Protein AF-Q0TZW1-F1 (afdb_monomer)

Nearest PDB structures (foldseek):
  4gmd-assembly1_A  TM=6.894E-01  e=4.888E-04  Pseudomonas aeruginosa PAO1
  2zi5-assembly1_A  TM=6.390E-01  e=8.182E-04  Homo sapiens
  3uxm-assembly5_B-2  TM=6.682E-01  e=2.882E-03  Pseudomonas aeruginosa PAO1
  8j7j-assembly1_B  TM=3.908E-01  e=6.172E+00  Hansschlegelia zhihuaiae
  7y0l-assembly1_A  TM=3.901E-01  e=6.536E+00  Hansschlegelia zhihuaiae

InterPro domains:
  IPR027417 P-loop containing nucleoside triphosphate hydrolase [G3DSA:3.40.50.300] (1-195)
  IPR027417 P-loop containing nucleoside triphosphate hydrolase [SSF52540] (1-112)
  IPR038727 NadR/Ttd14, AAA domain [PF13521] (4-190)

Structure (mmCIF, N/CA/C/O backbone):
data_AF-Q0TZW1-F1
#
_entry.id   AF-Q0TZW1-F1
#
loop_
_atom_site.group_PDB
_atom_site.id
_atom_site.type_symbol
_atom_site.label_atom_id
_atom_site.label_alt_id
_atom_site.label_comp_id
_atom_site.label_asym_id
_atom_site.label_entity_id
_atom_site.label_seq_id
_atom_site.pdbx_PDB_ins_code
_atom_site.Cartn_x
_atom_site.Cartn_y
_atom_site.Cartn_z
_atom_site.occupancy
_atom_site.B_iso_or_equiv
_atom_site.auth_seq_id
_atom_site.auth_comp_id
_atom_site.auth_asym_id
_atom_site.auth_atom_id
_atom_site.pdbx_PDB_model_num
ATOM 1 N N . MET A 1 1 ? -11.523 -6.245 15.300 1.00 80.56 1 MET A N 1
ATOM 2 C CA . MET A 1 1 ? -11.192 -5.065 14.477 1.00 80.56 1 MET A CA 1
ATOM 3 C C . MET A 1 1 ? -10.538 -5.511 13.179 1.00 80.56 1 MET A C 1
ATOM 5 O O . MET A 1 1 ? -9.750 -6.451 13.225 1.00 80.56 1 MET A O 1
ATOM 9 N N . LYS A 1 2 ? -10.885 -4.895 12.042 1.00 89.62 2 LYS A N 1
ATOM 10 C CA . LYS A 1 2 ? -10.256 -5.178 10.739 1.00 89.62 2 LYS A CA 1
ATOM 11 C C . LYS A 1 2 ? -9.039 -4.272 10.541 1.00 89.62 2 LYS A C 1
ATOM 13 O O . LYS A 1 2 ? -9.053 -3.128 10.978 1.00 89.62 2 LYS A O 1
ATOM 18 N N . ASN A 1 3 ? -8.008 -4.777 9.869 1.00 94.00 3 ASN A N 1
ATOM 19 C CA . ASN A 1 3 ? -6.851 -3.962 9.491 1.00 94.00 3 ASN A CA 1
ATOM 20 C C . ASN A 1 3 ? -7.228 -3.015 8.354 1.00 94.00 3 ASN A C 1
ATOM 22 O O . ASN A 1 3 ? -8.025 -3.393 7.495 1.00 94.00 3 ASN A O 1
ATOM 26 N N . VAL A 1 4 ? -6.640 -1.825 8.326 1.00 96.44 4 VAL A N 1
ATOM 27 C CA . VAL A 1 4 ? -6.896 -0.815 7.293 1.00 96.44 4 VAL A CA 1
ATOM 28 C C . VAL A 1 4 ? -5.655 -0.646 6.431 1.00 96.44 4 VAL A C 1
ATOM 30 O O . VAL A 1 4 ? -4.550 -0.502 6.947 1.00 96.44 4 VAL A O 1
ATOM 33 N N . TYR A 1 5 ? -5.836 -0.623 5.118 1.00 97.94 5 TYR A N 1
ATOM 34 C CA . TYR A 1 5 ? -4.771 -0.440 4.141 1.00 97.94 5 TYR A CA 1
ATOM 35 C C . TYR A 1 5 ? -5.079 0.792 3.301 1.00 97.94 5 TYR A C 1
ATOM 37 O O . TYR A 1 5 ? -6.052 0.794 2.547 1.00 97.94 5 TYR A O 1
ATOM 45 N N . ILE A 1 6 ? -4.247 1.826 3.413 1.00 97.69 6 ILE A N 1
ATOM 46 C CA . ILE A 1 6 ? -4.338 3.025 2.578 1.00 97.69 6 ILE A CA 1
ATOM 47 C C . ILE A 1 6 ? -3.284 2.891 1.482 1.00 97.69 6 ILE A C 1
ATOM 49 O O . ILE A 1 6 ? -2.084 2.998 1.736 1.00 97.69 6 ILE A O 1
ATOM 53 N N . ILE A 1 7 ? -3.737 2.613 0.261 1.00 96.75 7 ILE A N 1
ATOM 54 C CA . ILE A 1 7 ? -2.883 2.222 -0.867 1.00 96.75 7 ILE A CA 1
ATOM 55 C C . ILE A 1 7 ? -3.124 3.116 -2.080 1.00 96.75 7 ILE A C 1
ATOM 57 O O . ILE A 1 7 ? -4.007 3.973 -2.085 1.00 96.75 7 ILE A O 1
ATOM 61 N N . GLY A 1 8 ? -2.310 2.938 -3.114 1.00 92.50 8 GLY A N 1
ATOM 62 C CA . GLY A 1 8 ? -2.453 3.636 -4.387 1.00 92.50 8 GLY A CA 1
ATOM 63 C C . GLY A 1 8 ? -1.127 4.174 -4.902 1.00 92.50 8 GLY A C 1
ATOM 64 O O . GLY A 1 8 ? -0.097 4.153 -4.210 1.00 92.50 8 GLY A O 1
ATOM 65 N N . ALA A 1 9 ? -1.168 4.699 -6.123 1.00 87.62 9 ALA A N 1
ATOM 66 C CA . ALA A 1 9 ? 0.004 5.202 -6.826 1.00 87.62 9 ALA A CA 1
ATOM 67 C C . ALA A 1 9 ? 0.780 6.250 -6.010 1.00 87.62 9 ALA A C 1
ATOM 69 O O . ALA A 1 9 ? 0.260 6.851 -5.067 1.00 87.62 9 ALA A O 1
ATOM 70 N N . GLN A 1 10 ? 2.060 6.443 -6.317 1.00 82.69 10 GLN A N 1
ATOM 71 C CA . GLN A 1 10 ? 2.904 7.436 -5.651 1.00 82.69 10 GLN A CA 1
ATOM 72 C C . GLN A 1 10 ? 2.280 8.833 -5.671 1.00 82.69 10 GLN A C 1
ATOM 74 O O . GLN A 1 10 ? 1.462 9.153 -6.527 1.00 82.69 10 GLN A O 1
ATOM 79 N N . SER A 1 11 ? 2.654 9.642 -4.679 1.00 79.75 11 SER A N 1
ATOM 80 C CA . SER A 1 11 ? 2.225 11.038 -4.593 1.00 79.75 11 SER A CA 1
ATOM 81 C C . SER A 1 11 ? 0.707 11.239 -4.627 1.00 79.75 11 SER A C 1
ATOM 83 O O . SER A 1 11 ? 0.249 12.143 -5.285 1.00 79.75 11 SER A O 1
ATOM 85 N N . THR A 1 12 ? -0.079 10.443 -3.893 1.00 81.50 12 THR A N 1
ATOM 86 C CA . THR A 1 12 ? -1.539 10.647 -3.698 1.00 81.50 12 THR A CA 1
ATOM 87 C C . THR A 1 12 ? -1.900 11.109 -2.272 1.00 81.50 12 THR A C 1
ATOM 89 O O . THR A 1 12 ? -3.050 11.060 -1.837 1.00 81.50 12 THR A O 1
ATOM 92 N N . GLY A 1 13 ? -0.899 11.533 -1.488 1.00 83.81 13 GLY A N 1
ATOM 93 C CA . GLY A 1 13 ? -1.067 12.019 -0.108 1.00 83.81 13 GLY A CA 1
ATOM 94 C C . GLY A 1 13 ? -1.364 10.958 0.953 1.00 83.81 13 GLY A C 1
ATOM 95 O O . GLY A 1 13 ? -1.833 11.309 2.028 1.00 83.81 13 GLY A O 1
ATOM 96 N N . LYS A 1 14 ? -1.086 9.678 0.678 1.00 91.69 14 LYS A N 1
ATOM 97 C CA . LYS A 1 14 ? -1.351 8.556 1.601 1.00 91.69 14 LYS A CA 1
ATOM 98 C C . LYS A 1 14 ? -0.733 8.750 2.984 1.00 91.69 14 LYS A C 1
ATOM 100 O O . LYS A 1 14 ? -1.461 8.712 3.964 1.00 91.69 14 LYS A O 1
ATOM 105 N N . THR A 1 15 ? 0.563 9.054 3.068 1.00 90.88 15 THR A N 1
ATOM 106 C CA . THR A 1 15 ? 1.235 9.301 4.355 1.00 90.88 15 THR A CA 1
ATOM 107 C C . THR A 1 15 ? 0.591 10.453 5.128 1.00 90.88 15 THR A C 1
ATOM 109 O O . THR A 1 15 ? 0.388 10.348 6.333 1.00 90.88 15 THR A O 1
ATOM 112 N N . THR A 1 16 ? 0.219 11.540 4.443 1.00 91.50 16 THR A N 1
ATOM 113 C CA . THR A 1 16 ? -0.490 12.668 5.067 1.00 91.50 16 THR A CA 1
ATOM 114 C C . THR A 1 16 ? -1.846 12.231 5.615 1.00 91.50 16 THR A C 1
ATOM 116 O O . THR A 1 16 ? -2.171 12.560 6.752 1.00 91.50 16 THR A O 1
ATOM 119 N N . LEU A 1 17 ? -2.603 11.450 4.841 1.00 94.06 17 LEU A N 1
ATOM 120 C CA . LEU A 1 17 ? -3.891 10.907 5.262 1.00 94.06 17 LEU A CA 1
ATOM 121 C C . LEU A 1 17 ? -3.750 9.962 6.463 1.00 94.06 17 LEU A C 1
ATOM 123 O O . LEU A 1 17 ? -4.473 10.119 7.437 1.00 94.06 17 LEU A O 1
ATOM 127 N N . VAL A 1 18 ? -2.797 9.027 6.431 1.00 94.81 18 VAL A N 1
ATOM 128 C CA . VAL A 1 18 ? -2.540 8.086 7.536 1.00 94.81 18 VAL A CA 1
ATOM 129 C C . VAL A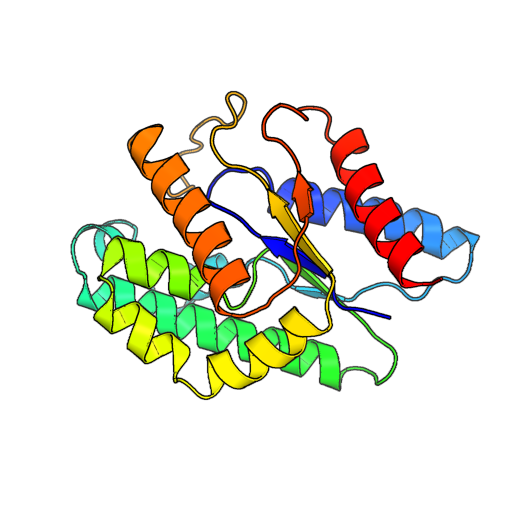 1 18 ? -2.218 8.840 8.826 1.00 94.81 18 VAL A C 1
ATOM 131 O O . VAL A 1 18 ? -2.780 8.522 9.870 1.00 94.81 18 VAL A O 1
ATOM 134 N N . ASN A 1 19 ? -1.361 9.864 8.755 1.00 93.81 19 ASN A N 1
ATOM 135 C CA . ASN A 1 19 ? -1.019 10.689 9.914 1.00 93.81 19 ASN A CA 1
ATOM 136 C C . ASN A 1 19 ? -2.245 11.441 10.459 1.00 93.81 19 ASN A C 1
ATOM 138 O O . ASN A 1 19 ? -2.430 11.518 11.668 1.00 93.81 19 ASN A O 1
ATOM 142 N N . ALA A 1 20 ? -3.087 11.987 9.579 1.00 94.31 20 ALA A N 1
ATOM 143 C CA . ALA A 1 20 ? -4.288 12.709 9.991 1.00 94.31 20 ALA A CA 1
ATOM 144 C C . ALA A 1 20 ? -5.327 11.781 10.645 1.00 94.31 20 ALA A C 1
ATOM 146 O O . ALA A 1 20 ? -5.876 12.121 11.691 1.00 94.31 20 ALA A O 1
ATOM 147 N N . VAL A 1 21 ? -5.540 10.586 10.078 1.00 94.25 21 VAL A N 1
ATOM 148 C CA . VAL A 1 21 ? -6.421 9.554 10.649 1.00 94.25 21 VAL A CA 1
ATOM 149 C C . VAL A 1 21 ? -5.913 9.101 12.016 1.00 94.25 21 VAL A C 1
ATOM 151 O O . VAL A 1 21 ? -6.696 8.991 12.952 1.00 94.25 21 VAL A O 1
ATOM 154 N N . GLU A 1 22 ? -4.609 8.868 12.166 1.00 92.81 22 GLU A N 1
ATOM 155 C CA . GLU A 1 22 ? -4.013 8.521 13.459 1.00 92.81 22 GLU A CA 1
ATOM 156 C C . GLU A 1 22 ? -4.281 9.603 14.509 1.00 92.81 22 GLU A C 1
ATOM 158 O O . GLU A 1 22 ? -4.842 9.284 15.555 1.00 92.81 22 GLU A O 1
ATOM 163 N N . CYS A 1 23 ? -3.966 10.873 14.222 1.00 91.25 23 CYS A N 1
ATOM 164 C CA . CYS A 1 23 ? -4.230 11.982 15.145 1.00 91.25 23 CYS A CA 1
ATOM 165 C C . CYS A 1 23 ? -5.703 12.026 15.576 1.00 91.25 23 CYS A C 1
ATOM 167 O O . CYS A 1 23 ? -6.008 12.147 16.763 1.00 91.25 23 CYS A O 1
ATOM 169 N N . LYS A 1 24 ? -6.622 11.865 14.619 1.00 89.56 24 LYS A N 1
ATOM 170 C CA . LYS A 1 24 ? -8.064 11.893 14.871 1.00 89.56 24 LYS A CA 1
ATOM 171 C C . LYS A 1 24 ? -8.540 10.721 15.740 1.00 89.56 24 LYS A C 1
ATOM 173 O O . LYS A 1 24 ? -9.313 10.905 16.685 1.00 89.56 24 LYS A O 1
ATOM 178 N N . LEU A 1 25 ? -8.040 9.515 15.476 1.00 87.19 25 LEU A N 1
ATOM 179 C CA . LEU A 1 25 ? -8.336 8.336 16.289 1.00 87.19 25 LEU A CA 1
ATOM 180 C C . LEU A 1 25 ? -7.730 8.446 17.692 1.00 87.19 25 LEU A C 1
ATOM 182 O O . LEU A 1 25 ? -8.334 7.975 18.654 1.00 87.19 25 LEU A O 1
ATOM 186 N N . GLU A 1 26 ? -6.570 9.088 17.847 1.00 85.38 26 GLU A N 1
ATOM 187 C CA . GLU A 1 26 ? -5.983 9.351 19.162 1.00 85.38 26 GLU A CA 1
ATOM 188 C C . GLU A 1 26 ? -6.808 10.331 19.998 1.00 85.38 26 GLU A C 1
ATOM 190 O O . GLU A 1 26 ? -6.907 10.156 21.216 1.00 85.38 26 GLU A O 1
ATOM 195 N N . GLU A 1 27 ? -7.392 11.352 19.373 1.00 84.44 27 GLU A N 1
ATOM 196 C CA . GLU A 1 27 ? -8.331 12.271 20.022 1.00 84.44 27 GLU A CA 1
ATOM 197 C C . GLU A 1 27 ? -9.598 11.538 20.468 1.00 84.44 27 GLU A C 1
ATOM 199 O O . GLU A 1 27 ? -10.005 11.657 21.623 1.00 84.44 27 GLU A O 1
ATOM 204 N N . THR A 1 28 ? -10.165 10.707 19.593 1.00 79.62 28 THR A N 1
ATOM 205 C CA . THR A 1 28 ? -11.375 9.921 19.882 1.00 79.62 28 THR A CA 1
ATOM 206 C C . THR A 1 28 ? -11.129 8.885 20.985 1.00 79.62 28 THR A C 1
ATOM 208 O O . THR A 1 28 ? -11.911 8.756 21.925 1.00 79.62 28 THR A O 1
ATOM 211 N N . ALA A 1 29 ? -9.982 8.198 20.956 1.00 77.00 29 ALA A N 1
ATOM 212 C CA . ALA A 1 29 ? -9.607 7.206 21.963 1.00 77.00 29 ALA A CA 1
ATOM 213 C C . ALA A 1 29 ? -9.449 7.792 23.376 1.00 77.00 29 ALA A C 1
ATOM 215 O O . ALA A 1 29 ? -9.667 7.079 24.355 1.00 77.00 29 ALA A O 1
ATOM 216 N N . LYS A 1 30 ? -9.079 9.076 23.502 1.00 73.81 30 LYS A N 1
ATOM 217 C CA . LYS A 1 30 ? -9.019 9.766 24.805 1.00 73.81 30 LYS A CA 1
ATOM 218 C C . LYS A 1 30 ? -10.406 9.969 25.420 1.00 73.81 30 LYS A C 1
ATOM 220 O O . LYS A 1 30 ? -10.493 10.047 26.642 1.00 73.81 30 LYS A O 1
ATOM 225 N N . ASN A 1 31 ? -11.449 10.037 24.596 1.00 67.06 31 ASN A N 1
ATOM 226 C CA . ASN A 1 31 ? -12.810 10.332 25.035 1.00 67.06 31 ASN A CA 1
ATOM 227 C C . ASN A 1 31 ? -13.641 9.058 25.262 1.00 67.06 31 ASN A C 1
ATOM 229 O O . ASN A 1 31 ? -14.380 8.998 26.240 1.00 67.06 31 ASN A O 1
ATOM 233 N N . ASP A 1 32 ? -13.451 8.021 24.434 1.00 66.06 32 ASP A N 1
ATOM 234 C CA . ASP A 1 32 ? -14.365 6.865 24.377 1.00 66.06 32 ASP A CA 1
ATOM 235 C C . ASP A 1 32 ? -13.720 5.508 24.734 1.00 66.06 32 ASP A C 1
ATOM 237 O O . ASP A 1 32 ? -14.328 4.453 24.556 1.00 66.06 32 ASP A O 1
ATOM 241 N N . GLY A 1 33 ? -12.473 5.489 25.228 1.00 61.78 33 GLY A N 1
ATOM 242 C CA . GLY A 1 33 ? -11.795 4.246 25.640 1.00 61.78 33 GLY A CA 1
ATOM 243 C C . GLY A 1 33 ? -11.460 3.290 24.484 1.00 61.78 33 GLY A C 1
ATOM 244 O O . GLY A 1 33 ? -11.227 2.099 24.697 1.00 61.78 33 GLY A O 1
ATOM 245 N N . TRP A 1 34 ? -11.433 3.804 23.253 1.00 69.50 34 TRP A N 1
ATOM 246 C CA . TRP A 1 34 ? -11.178 3.039 22.035 1.00 69.50 34 TRP A CA 1
ATOM 247 C C . TRP A 1 34 ? -9.728 2.513 21.989 1.00 69.50 34 TRP A C 1
ATOM 249 O O . TRP A 1 34 ? -8.766 3.256 22.191 1.00 69.50 34 TRP A O 1
ATOM 259 N N . GLN A 1 35 ? -9.545 1.223 21.675 1.00 73.19 35 GLN A N 1
ATOM 260 C CA . GLN A 1 35 ? -8.228 0.659 21.352 1.00 73.19 35 GLN A CA 1
ATOM 261 C C . GLN A 1 35 ? -7.584 1.315 20.121 1.00 73.19 35 GLN A C 1
ATOM 263 O O . GLN A 1 35 ? -8.083 1.204 18.996 1.00 73.19 35 GLN A O 1
ATOM 268 N N . ARG A 1 36 ? -6.417 1.923 20.344 1.00 81.31 36 ARG A N 1
ATOM 269 C CA . ARG A 1 36 ? -5.620 2.572 19.300 1.00 81.31 36 ARG A CA 1
ATOM 270 C C . ARG A 1 36 ? -5.065 1.554 18.298 1.00 81.31 36 ARG A C 1
ATOM 272 O O . ARG A 1 36 ? -4.545 0.521 18.730 1.00 81.31 36 ARG A O 1
ATOM 279 N N . PRO A 1 37 ? -5.118 1.843 16.986 1.00 88.06 37 PRO A N 1
ATOM 280 C CA . PRO A 1 37 ? -4.422 1.029 16.005 1.00 88.06 37 PRO A CA 1
ATOM 281 C C . PRO A 1 37 ? -2.909 1.167 16.156 1.00 88.06 37 PRO A C 1
ATOM 283 O O . PRO A 1 37 ? -2.395 2.234 16.490 1.00 88.06 37 PRO A O 1
ATOM 286 N N . PHE A 1 38 ? -2.182 0.107 15.821 1.00 91.00 38 PHE A N 1
ATOM 287 C CA . PHE A 1 38 ? -0.763 0.240 15.510 1.00 91.00 38 PHE A CA 1
ATOM 288 C C . PHE A 1 38 ? -0.601 0.834 14.104 1.00 91.00 38 PHE A C 1
ATOM 290 O O . PHE A 1 38 ? -1.286 0.407 13.174 1.00 91.00 38 PHE A O 1
ATOM 297 N N . ILE A 1 39 ? 0.304 1.794 13.917 1.00 93.50 39 ILE A N 1
ATOM 298 C CA . ILE A 1 39 ? 0.542 2.384 12.594 1.00 93.50 39 ILE A CA 1
ATOM 299 C C . ILE A 1 39 ? 1.786 1.778 11.953 1.00 93.50 39 ILE A C 1
ATOM 301 O O . ILE A 1 39 ? 2.908 1.954 12.430 1.00 93.50 39 ILE A O 1
ATOM 305 N N . ILE A 1 40 ? 1.588 1.102 10.824 1.00 94.38 40 ILE A N 1
ATOM 306 C CA . ILE A 1 40 ? 2.673 0.636 9.961 1.00 94.38 40 ILE A CA 1
ATOM 307 C C . ILE A 1 40 ? 2.941 1.737 8.938 1.00 94.38 40 ILE A C 1
ATOM 309 O O . ILE A 1 40 ? 2.166 1.936 8.006 1.00 94.38 40 ILE A O 1
ATOM 313 N N . ARG A 1 41 ? 4.035 2.476 9.136 1.00 93.75 41 ARG A N 1
ATOM 314 C CA . ARG A 1 41 ? 4.491 3.515 8.199 1.00 93.75 41 ARG A CA 1
ATOM 315 C C . ARG A 1 41 ? 5.063 2.897 6.924 1.00 93.75 41 ARG A C 1
ATOM 317 O O . ARG A 1 41 ? 5.449 1.731 6.918 1.00 93.75 41 ARG A O 1
ATOM 324 N N . GLU A 1 42 ? 5.189 3.719 5.883 1.00 90.81 42 GLU A N 1
ATOM 325 C CA . GLU A 1 42 ? 5.747 3.345 4.581 1.00 90.81 42 GLU A CA 1
ATOM 326 C C . GLU A 1 42 ? 7.106 2.625 4.705 1.00 90.81 42 GLU A C 1
ATOM 328 O O . GLU A 1 42 ? 8.162 3.248 4.845 1.00 90.81 42 GLU A O 1
ATOM 333 N N . VAL A 1 43 ? 7.086 1.293 4.589 1.00 91.69 43 VAL A N 1
ATOM 334 C CA . VAL A 1 43 ? 8.281 0.443 4.737 1.00 91.69 43 VAL A CA 1
ATOM 335 C C . VAL A 1 43 ? 9.295 0.656 3.614 1.00 91.69 43 VAL A C 1
ATOM 337 O O . VAL A 1 43 ? 10.494 0.458 3.811 1.00 91.69 43 VAL A O 1
ATOM 340 N N . ALA A 1 44 ? 8.830 1.102 2.443 1.00 88.31 44 ALA A N 1
ATOM 341 C CA . ALA A 1 44 ? 9.669 1.340 1.276 1.00 88.31 44 ALA A CA 1
ATOM 342 C C . ALA A 1 44 ? 10.762 2.382 1.546 1.00 88.31 44 ALA A C 1
ATOM 344 O O . ALA A 1 44 ? 11.904 2.173 1.146 1.00 88.31 44 ALA A O 1
ATOM 345 N N . ARG A 1 45 ? 10.458 3.454 2.296 1.00 84.88 45 ARG A N 1
ATOM 346 C CA . ARG A 1 45 ? 11.460 4.477 2.653 1.00 84.88 45 ARG A CA 1
ATOM 347 C C . ARG A 1 45 ? 12.592 3.899 3.491 1.00 84.88 45 ARG A C 1
ATOM 349 O O . ARG A 1 45 ? 13.755 4.216 3.254 1.00 84.88 45 ARG A O 1
ATOM 356 N N . THR A 1 46 ? 12.253 3.033 4.441 1.00 88.19 46 THR A N 1
ATOM 357 C CA . THR A 1 46 ? 13.237 2.350 5.282 1.00 88.19 46 THR A CA 1
ATOM 358 C C . THR A 1 46 ? 14.089 1.398 4.450 1.00 88.19 46 THR A C 1
ATOM 360 O O . THR A 1 46 ? 15.309 1.431 4.550 1.00 88.19 46 THR A O 1
ATOM 363 N N . VAL A 1 47 ? 13.477 0.615 3.555 1.00 90.50 47 VAL A N 1
ATOM 364 C CA . VAL A 1 47 ? 14.214 -0.311 2.679 1.00 90.50 47 VAL A CA 1
ATOM 365 C C . VAL A 1 47 ? 15.173 0.427 1.744 1.00 90.50 47 VAL A C 1
ATOM 367 O O . VAL A 1 47 ? 16.323 0.010 1.627 1.00 90.50 47 VAL A O 1
ATOM 370 N N . LEU A 1 48 ? 14.737 1.522 1.113 1.00 86.88 48 LEU A N 1
ATOM 371 C CA . LEU A 1 48 ? 15.590 2.337 0.239 1.00 86.88 48 LEU A CA 1
ATOM 372 C C . LEU A 1 48 ? 16.850 2.810 0.972 1.00 86.88 48 LEU A C 1
ATOM 374 O O . LEU A 1 48 ? 1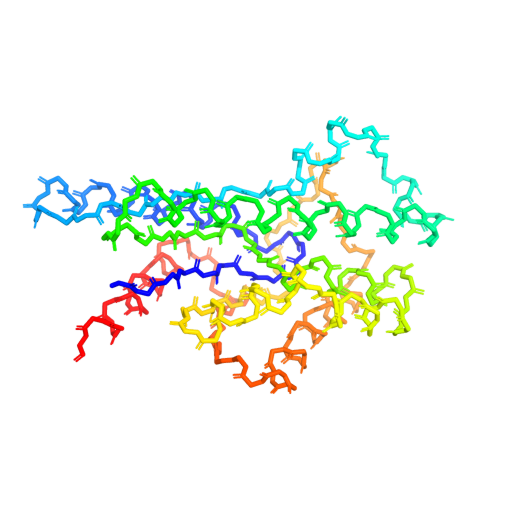7.960 2.659 0.461 1.00 86.88 48 LEU A O 1
ATOM 378 N N . LYS A 1 49 ? 16.675 3.323 2.196 1.00 86.75 49 LYS A N 1
ATOM 379 C CA . LYS A 1 49 ? 17.766 3.824 3.035 1.00 86.75 49 LYS A CA 1
ATOM 380 C C . LYS A 1 49 ? 18.689 2.703 3.518 1.00 86.75 49 LYS A C 1
ATOM 382 O O . LYS A 1 49 ? 19.899 2.802 3.350 1.00 86.75 49 LYS A O 1
ATOM 387 N N . ASP A 1 50 ? 18.129 1.641 4.089 1.00 89.25 50 ASP A N 1
ATOM 388 C CA . ASP A 1 50 ? 18.896 0.569 4.740 1.00 89.25 50 ASP A CA 1
ATOM 389 C C . ASP A 1 50 ? 19.647 -0.318 3.740 1.00 89.25 50 ASP A C 1
ATOM 391 O O . ASP A 1 50 ? 20.639 -0.963 4.087 1.00 89.25 50 ASP A O 1
ATOM 395 N N . LYS A 1 51 ? 19.154 -0.398 2.500 1.00 87.12 51 LYS A N 1
ATOM 396 C CA . LYS A 1 51 ? 19.734 -1.221 1.431 1.00 87.12 51 LYS A CA 1
ATOM 397 C C . LYS A 1 51 ? 20.444 -0.404 0.351 1.00 87.12 51 LYS A C 1
ATOM 399 O O . LYS A 1 51 ? 20.884 -0.995 -0.633 1.00 87.12 51 LYS A O 1
ATOM 404 N N . TYR A 1 52 ? 20.583 0.909 0.550 1.00 86.25 52 TYR A N 1
ATOM 405 C CA . TYR A 1 52 ? 21.294 1.822 -0.348 1.00 86.25 52 TYR A CA 1
ATOM 406 C C . TYR A 1 52 ? 20.810 1.720 -1.806 1.00 86.25 52 TYR A C 1
ATOM 408 O O . TYR A 1 52 ? 21.607 1.557 -2.728 1.00 86.25 52 TYR A O 1
ATOM 416 N N . PHE A 1 53 ? 19.492 1.757 -2.015 1.00 85.50 53 PHE A N 1
ATOM 417 C CA . PHE A 1 53 ? 18.922 1.887 -3.359 1.00 85.50 53 PHE A CA 1
ATOM 418 C C . PHE A 1 53 ? 18.810 3.363 -3.727 1.00 85.50 53 PHE A C 1
ATOM 420 O O . PHE A 1 53 ? 18.246 4.152 -2.964 1.00 85.50 53 PHE A O 1
ATOM 427 N N . SER A 1 54 ? 19.329 3.726 -4.897 1.00 80.69 54 SER A N 1
ATOM 428 C CA . SER A 1 54 ? 19.144 5.052 -5.480 1.00 80.69 54 SER A CA 1
ATOM 429 C C . SER A 1 54 ? 17.900 5.100 -6.375 1.00 80.69 54 SER A C 1
ATOM 431 O O . SER A 1 54 ? 17.220 4.094 -6.581 1.00 80.69 54 SER A O 1
ATOM 433 N N . ARG A 1 55 ? 17.571 6.281 -6.909 1.00 76.81 55 ARG A N 1
ATOM 434 C CA . ARG A 1 55 ? 16.478 6.430 -7.882 1.00 76.81 55 ARG A CA 1
ATOM 435 C C . ARG A 1 55 ? 16.831 5.747 -9.205 1.00 76.81 55 ARG A C 1
ATOM 437 O O . ARG A 1 55 ? 15.990 5.069 -9.787 1.00 76.81 55 ARG A O 1
ATOM 444 N N . GLU A 1 56 ? 18.081 5.892 -9.628 1.00 78.06 56 GLU A N 1
ATOM 445 C CA . GLU A 1 56 ? 18.637 5.340 -10.866 1.00 78.06 56 GLU A CA 1
ATOM 446 C C . GLU A 1 56 ? 18.588 3.809 -10.849 1.00 78.06 56 GLU A C 1
ATOM 448 O O . GLU A 1 56 ? 18.210 3.185 -11.838 1.00 78.06 56 GLU A O 1
ATOM 453 N N . ASP A 1 57 ? 18.849 3.195 -9.689 1.00 79.75 57 ASP A N 1
ATOM 454 C CA . ASP A 1 57 ? 18.700 1.749 -9.503 1.00 79.75 57 ASP A CA 1
ATOM 455 C C . ASP A 1 57 ? 17.287 1.240 -9.830 1.00 79.75 57 ASP A C 1
ATOM 457 O O . ASP A 1 57 ? 17.125 0.100 -10.261 1.00 79.75 57 ASP A O 1
ATOM 461 N N . ILE A 1 58 ? 16.263 2.066 -9.610 1.00 78.81 58 ILE A N 1
ATOM 462 C CA . ILE A 1 58 ? 14.857 1.710 -9.831 1.00 78.81 58 ILE A CA 1
ATOM 463 C C . ILE A 1 58 ? 14.479 1.918 -11.297 1.00 78.81 58 ILE A C 1
ATOM 465 O O . ILE A 1 58 ? 13.772 1.092 -11.868 1.00 78.81 58 ILE A O 1
ATOM 469 N N . SER A 1 59 ? 14.935 3.015 -11.907 1.00 76.88 59 SER A N 1
ATOM 470 C CA . SER A 1 59 ? 14.534 3.393 -13.266 1.00 76.88 59 SER A CA 1
ATOM 471 C C . SER A 1 59 ? 15.374 2.761 -14.374 1.00 76.88 59 SER A C 1
ATOM 473 O O . SER A 1 59 ? 14.876 2.626 -15.488 1.00 76.88 59 SER A O 1
ATOM 475 N N . GLU A 1 60 ? 16.629 2.394 -14.107 1.00 83.12 60 GLU A N 1
ATOM 476 C CA . GLU A 1 60 ? 17.583 1.984 -15.152 1.00 83.12 60 GLU A CA 1
ATOM 477 C C . GLU A 1 60 ? 17.932 0.491 -15.117 1.00 83.12 60 GLU A C 1
ATOM 479 O O . GLU A 1 60 ? 18.496 -0.041 -16.074 1.00 83.12 60 GLU A O 1
ATOM 484 N N . SER A 1 61 ? 17.587 -0.218 -14.038 1.00 89.56 61 SER A N 1
ATOM 485 C CA . SER A 1 61 ? 17.935 -1.629 -13.863 1.00 89.56 61 SER A CA 1
ATOM 486 C C . SER A 1 61 ? 16.735 -2.461 -13.405 1.00 89.56 61 SER A C 1
ATOM 488 O O . SER A 1 61 ? 16.451 -2.524 -12.207 1.00 89.56 61 SER A O 1
ATOM 490 N N . PRO A 1 62 ? 16.076 -3.205 -14.319 1.00 90.88 62 PRO A N 1
ATOM 491 C CA . PRO A 1 62 ? 14.964 -4.094 -13.968 1.00 90.88 62 PRO A CA 1
ATOM 492 C C . PRO A 1 62 ? 15.323 -5.099 -12.864 1.00 90.88 62 PRO A C 1
ATOM 494 O O . PRO A 1 62 ? 14.507 -5.417 -12.003 1.00 90.88 62 PRO A O 1
ATOM 497 N N . LYS A 1 63 ? 16.580 -5.560 -12.828 1.00 93.00 63 LYS A N 1
ATOM 498 C CA . LYS A 1 63 ? 17.079 -6.468 -11.787 1.00 93.00 63 LYS A CA 1
ATOM 499 C C . LYS A 1 63 ? 17.114 -5.805 -10.406 1.00 93.00 63 LYS A C 1
ATOM 501 O O . LYS A 1 63 ? 16.711 -6.426 -9.424 1.00 93.00 63 LYS A O 1
ATOM 506 N N . ARG A 1 64 ? 17.617 -4.569 -10.312 1.00 92.38 64 ARG A N 1
ATOM 507 C CA . ARG A 1 64 ? 17.666 -3.813 -9.046 1.00 92.38 64 ARG A CA 1
ATOM 508 C C . ARG A 1 64 ? 16.265 -3.390 -8.617 1.00 92.38 64 ARG A C 1
ATOM 510 O O . ARG A 1 64 ? 15.942 -3.530 -7.440 1.00 92.38 64 ARG A O 1
ATOM 517 N N . ALA A 1 65 ? 15.426 -2.969 -9.562 1.00 91.56 65 ALA A N 1
ATOM 518 C CA . ALA A 1 65 ? 14.023 -2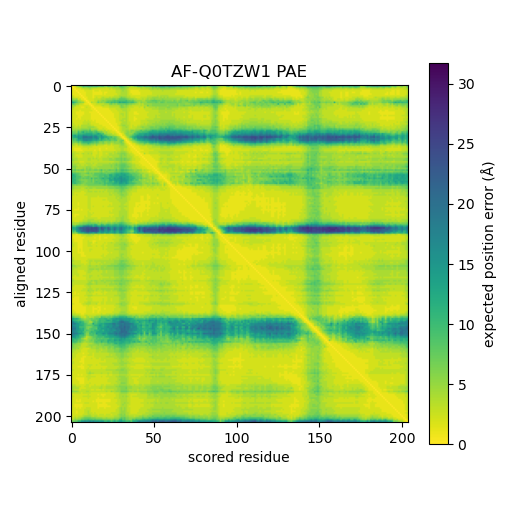.670 -9.315 1.00 91.56 65 ALA A CA 1
ATOM 519 C C . ALA A 1 65 ? 13.287 -3.881 -8.722 1.00 91.56 65 ALA A C 1
ATOM 521 O O . ALA A 1 65 ? 12.650 -3.740 -7.680 1.00 91.56 65 ALA A O 1
ATOM 522 N N . LEU A 1 66 ? 13.442 -5.079 -9.304 1.00 94.88 66 LEU A N 1
ATOM 523 C CA . LEU A 1 66 ? 12.858 -6.310 -8.761 1.00 94.88 66 LEU A CA 1
ATOM 524 C C . LEU A 1 66 ? 13.347 -6.593 -7.339 1.00 94.88 66 LEU A C 1
ATOM 526 O O . LEU A 1 66 ? 12.538 -6.771 -6.431 1.00 94.88 66 LEU A O 1
ATOM 530 N N . GLN A 1 67 ? 14.665 -6.557 -7.130 1.00 95.38 67 GLN A N 1
ATOM 531 C CA . GLN A 1 67 ? 15.268 -6.798 -5.819 1.00 95.38 67 GLN A CA 1
ATOM 532 C C . GLN A 1 67 ? 14.729 -5.830 -4.752 1.00 95.38 67 GLN A C 1
ATOM 534 O O . GLN A 1 67 ? 14.472 -6.226 -3.613 1.00 95.38 67 GLN A O 1
ATOM 539 N N . LEU A 1 68 ? 14.539 -4.556 -5.110 1.00 94.25 68 LEU A N 1
ATOM 540 C CA . LEU A 1 68 ? 13.918 -3.574 -4.230 1.00 94.25 68 LEU A CA 1
ATOM 541 C C . LEU A 1 68 ? 12.485 -3.986 -3.874 1.00 94.25 68 LEU A C 1
ATOM 543 O O . LEU A 1 68 ? 12.145 -4.009 -2.691 1.00 94.25 68 LEU A O 1
ATOM 547 N N . GLN A 1 69 ? 11.655 -4.331 -4.863 1.00 96.06 69 GLN A N 1
ATOM 548 C CA . GLN A 1 69 ? 10.261 -4.702 -4.610 1.00 96.06 69 GLN A CA 1
ATOM 549 C C . GLN A 1 69 ? 10.142 -5.968 -3.748 1.00 96.06 69 GLN A C 1
ATOM 551 O O . GLN A 1 69 ? 9.324 -6.010 -2.828 1.00 96.06 69 GLN A O 1
ATOM 556 N N . GLU A 1 70 ? 11.006 -6.964 -3.952 1.00 96.69 70 GLU A N 1
ATOM 557 C CA . GLU A 1 70 ? 11.089 -8.154 -3.094 1.00 96.69 70 GLU A CA 1
ATOM 558 C C . GLU A 1 70 ? 11.474 -7.797 -1.650 1.00 96.69 70 GLU A C 1
ATOM 560 O O . GLU A 1 70 ? 10.880 -8.299 -0.689 1.00 96.69 70 GLU A O 1
ATOM 565 N N . HIS A 1 71 ? 12.435 -6.886 -1.467 1.00 96.31 71 HIS A N 1
ATOM 566 C CA . HIS A 1 71 ? 12.816 -6.404 -0.141 1.00 96.31 71 HIS A CA 1
ATOM 567 C C . HIS A 1 71 ? 11.694 -5.625 0.552 1.00 96.31 71 HIS A C 1
ATOM 569 O O . HIS A 1 71 ? 11.498 -5.808 1.758 1.00 96.31 71 HIS A O 1
ATOM 575 N N . ILE A 1 72 ? 10.947 -4.803 -0.189 1.00 96.31 72 ILE A N 1
ATOM 576 C CA . ILE A 1 72 ? 9.772 -4.078 0.312 1.00 96.31 72 ILE A CA 1
ATOM 577 C C . ILE A 1 72 ? 8.683 -5.067 0.732 1.00 96.31 72 ILE A C 1
ATOM 579 O O . ILE A 1 72 ? 8.189 -4.972 1.854 1.00 96.31 72 ILE A O 1
ATOM 583 N N . LEU A 1 73 ? 8.364 -6.059 -0.106 1.00 97.81 73 LEU A N 1
ATOM 584 C CA . LEU A 1 73 ? 7.365 -7.085 0.201 1.00 97.81 73 LEU A CA 1
ATOM 585 C C . LEU A 1 73 ? 7.728 -7.861 1.477 1.00 97.81 73 LEU A C 1
ATOM 587 O O . LEU A 1 73 ? 6.903 -8.021 2.380 1.00 97.81 73 LEU A O 1
ATOM 591 N N . ALA A 1 74 ? 8.986 -8.291 1.597 1.00 96.94 74 ALA A N 1
ATOM 592 C CA . ALA A 1 74 ? 9.466 -8.989 2.785 1.00 96.94 74 ALA A CA 1
ATOM 593 C C . ALA A 1 74 ? 9.449 -8.093 4.038 1.00 96.94 74 ALA A C 1
ATOM 595 O O . ALA A 1 74 ? 9.146 -8.567 5.135 1.00 96.94 74 ALA A O 1
ATOM 596 N N . ALA A 1 75 ? 9.780 -6.805 3.903 1.00 96.50 75 ALA A N 1
ATOM 597 C CA . ALA A 1 75 ? 9.708 -5.845 5.003 1.00 96.50 75 ALA A CA 1
ATOM 598 C C . ALA A 1 75 ? 8.265 -5.609 5.465 1.00 96.50 75 ALA A C 1
ATOM 600 O O . ALA A 1 75 ? 8.015 -5.604 6.671 1.00 96.50 75 ALA A O 1
ATOM 601 N N . GLN A 1 76 ? 7.324 -5.509 4.526 1.00 97.69 76 GLN A N 1
ATOM 602 C CA . GLN A 1 76 ? 5.901 -5.377 4.817 1.00 97.69 76 GLN A CA 1
ATOM 603 C C . GLN A 1 76 ? 5.367 -6.596 5.581 1.00 97.69 76 GLN A C 1
ATOM 605 O O . GLN A 1 76 ? 4.728 -6.434 6.622 1.00 97.69 76 GLN A O 1
ATOM 610 N N . LEU A 1 77 ? 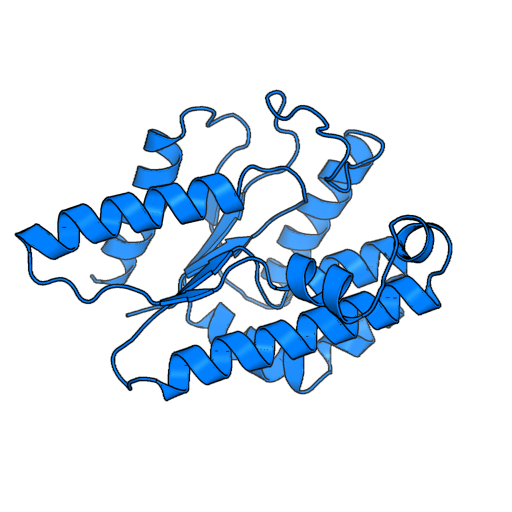5.700 -7.819 5.141 1.00 96.75 77 LEU A N 1
ATOM 611 C CA . LEU A 1 77 ? 5.323 -9.040 5.864 1.00 96.75 77 LEU A CA 1
ATOM 612 C C . LEU A 1 77 ? 5.827 -9.015 7.311 1.00 96.75 77 LEU A C 1
ATOM 614 O O . LEU A 1 77 ? 5.069 -9.348 8.228 1.00 96.75 77 LEU A O 1
ATOM 618 N N . ARG A 1 78 ? 7.090 -8.624 7.529 1.00 95.50 78 ARG A N 1
ATOM 619 C CA . ARG A 1 78 ? 7.667 -8.528 8.879 1.00 95.50 78 ARG A CA 1
ATOM 620 C C . ARG A 1 78 ? 6.932 -7.500 9.734 1.00 95.50 78 ARG A C 1
ATOM 622 O O . ARG A 1 78 ? 6.594 -7.820 10.870 1.00 95.50 78 ARG A O 1
ATOM 629 N N . ALA A 1 79 ? 6.652 -6.315 9.191 1.00 94.62 79 ALA A N 1
ATOM 630 C CA . ALA A 1 79 ? 5.954 -5.250 9.906 1.00 94.62 79 ALA A CA 1
ATOM 631 C C . ALA A 1 79 ? 4.540 -5.677 10.334 1.00 94.62 79 ALA A C 1
ATOM 633 O O . ALA A 1 79 ? 4.191 -5.572 11.508 1.00 94.62 79 ALA A O 1
ATOM 634 N N . GLU A 1 80 ? 3.753 -6.244 9.417 1.00 94.50 80 GLU A N 1
ATOM 635 C CA . GLU A 1 80 ? 2.397 -6.707 9.731 1.00 94.50 80 GLU A CA 1
ATOM 636 C C . GLU A 1 80 ? 2.387 -7.918 10.677 1.00 94.50 80 GLU A C 1
ATOM 638 O O . GLU A 1 80 ? 1.496 -8.057 11.518 1.00 94.50 80 GLU A O 1
ATOM 643 N N . THR A 1 81 ? 3.385 -8.800 10.576 1.00 93.12 81 THR A N 1
ATOM 644 C CA . THR A 1 81 ? 3.517 -9.944 11.493 1.00 93.12 81 THR A CA 1
ATOM 645 C C . THR A 1 81 ? 3.868 -9.479 12.902 1.00 93.12 81 THR A C 1
ATOM 647 O O . THR A 1 81 ? 3.246 -9.936 13.859 1.00 93.12 81 THR A O 1
ATOM 650 N N . ALA A 1 82 ? 4.799 -8.532 13.036 1.00 91.25 82 ALA A N 1
ATOM 651 C CA . ALA A 1 82 ? 5.141 -7.932 14.322 1.00 91.25 82 ALA A 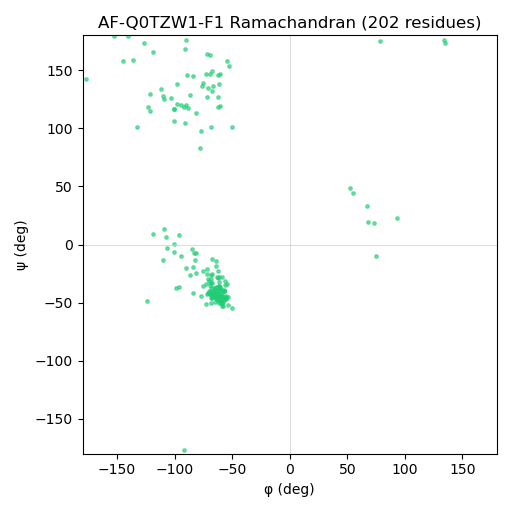CA 1
ATOM 652 C C . ALA A 1 82 ? 3.934 -7.212 14.943 1.00 91.25 82 ALA A C 1
ATOM 654 O O . ALA A 1 82 ? 3.642 -7.424 16.117 1.00 91.25 82 ALA A O 1
ATOM 655 N N . ALA A 1 83 ? 3.180 -6.444 14.148 1.00 89.31 83 ALA A N 1
ATOM 656 C CA . ALA A 1 83 ? 1.967 -5.771 14.613 1.00 89.31 83 ALA A CA 1
ATOM 657 C C . ALA A 1 83 ? 0.915 -6.760 15.145 1.00 89.31 83 ALA A C 1
ATOM 659 O O . ALA A 1 83 ? 0.292 -6.502 16.170 1.00 89.31 83 ALA A O 1
ATOM 660 N N . THR A 1 84 ? 0.771 -7.921 14.497 1.00 84.81 84 THR A N 1
ATOM 661 C CA . THR A 1 84 ? -0.160 -8.980 14.929 1.00 84.81 84 THR A CA 1
ATOM 662 C C . THR A 1 84 ? 0.323 -9.702 16.196 1.00 84.81 84 THR A C 1
ATOM 664 O O . THR A 1 84 ? -0.485 -10.112 17.024 1.00 84.81 84 THR A O 1
ATOM 667 N N . ALA A 1 85 ? 1.638 -9.867 16.367 1.00 81.38 85 ALA A N 1
ATOM 668 C CA . ALA A 1 85 ? 2.224 -10.562 17.515 1.00 81.38 85 ALA A CA 1
ATOM 669 C C . ALA A 1 85 ? 2.210 -9.729 18.810 1.00 81.38 85 ALA A C 1
ATOM 671 O O . ALA A 1 85 ? 2.266 -10.296 19.898 1.00 81.38 85 ALA A O 1
ATOM 672 N N . LEU A 1 86 ? 2.140 -8.397 18.704 1.00 67.75 86 LEU A N 1
ATOM 673 C CA . LEU A 1 86 ? 2.244 -7.490 19.848 1.00 67.75 86 LEU A CA 1
ATOM 674 C C . LEU A 1 86 ? 1.015 -7.490 20.773 1.00 67.75 86 LEU A C 1
ATOM 676 O O . LEU A 1 86 ? 1.185 -7.081 21.913 1.00 67.75 86 LEU A O 1
ATOM 680 N N . ASN A 1 87 ? -0.178 -7.925 20.326 1.00 54.78 87 ASN A N 1
ATOM 681 C CA . ASN A 1 87 ? -1.351 -8.264 21.160 1.00 54.78 87 ASN A CA 1
ATOM 682 C C . ASN A 1 87 ? -2.514 -8.806 20.300 1.00 54.78 87 ASN A C 1
ATOM 684 O O . ASN A 1 87 ? -2.804 -8.261 19.239 1.00 54.78 87 ASN A O 1
ATOM 688 N N . ALA A 1 88 ? -3.261 -9.800 20.800 1.00 53.16 88 ALA A N 1
ATOM 689 C CA . ALA A 1 88 ? -4.360 -10.464 20.075 1.00 53.16 88 ALA A CA 1
ATOM 690 C C . ALA A 1 88 ? -5.573 -9.564 19.729 1.00 53.16 88 ALA A C 1
ATOM 692 O O . ALA A 1 88 ? -6.409 -9.953 18.915 1.00 53.16 88 ALA A O 1
ATOM 693 N N . SER A 1 89 ? -5.684 -8.377 20.336 1.00 58.25 89 SER A N 1
ATOM 694 C CA . SER A 1 89 ? -6.771 -7.411 20.109 1.00 58.25 89 SER A CA 1
ATOM 695 C C . SER A 1 89 ? -6.361 -6.179 19.290 1.00 58.25 89 SER A C 1
ATOM 697 O O . SER A 1 89 ? -7.218 -5.357 18.965 1.00 58.25 89 SER A O 1
ATOM 699 N N . ASN A 1 90 ? -5.086 -6.050 18.904 1.00 75.94 90 ASN A N 1
ATOM 700 C CA . ASN A 1 90 ? -4.603 -4.873 18.187 1.00 75.94 90 ASN A CA 1
ATOM 701 C C . ASN A 1 90 ? -4.725 -5.056 16.670 1.00 75.94 90 ASN A C 1
ATOM 703 O O . ASN A 1 90 ? -4.138 -5.951 16.068 1.00 75.94 90 ASN A O 1
ATOM 707 N N . TRP A 1 91 ? -5.495 -4.168 16.056 1.00 89.12 91 TRP A N 1
ATOM 708 C CA . TRP A 1 91 ? -5.538 -3.961 14.615 1.00 89.12 91 TRP A CA 1
ATOM 709 C C . TRP A 1 91 ? -4.529 -2.882 14.224 1.00 89.12 91 TRP A C 1
ATOM 711 O O . TRP A 1 91 ? -3.983 -2.181 15.082 1.00 89.12 91 TRP A O 1
ATOM 721 N N . TYR A 1 92 ? -4.277 -2.739 12.930 1.00 93.00 92 TYR A N 1
ATOM 722 C CA . TYR A 1 92 ? -3.341 -1.741 12.428 1.00 93.00 92 TYR A CA 1
ATOM 723 C C . TYR A 1 92 ? -3.863 -0.996 11.205 1.00 93.00 92 TYR A C 1
ATOM 725 O O . TYR A 1 92 ? -4.733 -1.484 10.479 1.00 93.00 92 TYR A O 1
ATOM 733 N N . ILE A 1 93 ? -3.280 0.181 10.977 1.00 95.12 93 ILE A N 1
ATOM 734 C CA . ILE A 1 93 ? -3.411 0.952 9.741 1.00 95.12 93 ILE A CA 1
ATOM 735 C C . ILE A 1 93 ? -2.060 0.914 9.028 1.00 95.12 93 ILE A C 1
ATOM 737 O O . ILE A 1 93 ? -1.032 1.236 9.628 1.00 95.12 93 ILE A O 1
ATOM 741 N N . CYS A 1 94 ? -2.055 0.528 7.755 1.00 96.19 94 CYS A N 1
ATOM 742 C CA . CYS A 1 94 ? -0.864 0.547 6.921 1.00 96.19 94 CYS A CA 1
ATOM 743 C C . CYS A 1 94 ? -0.871 1.735 5.952 1.00 96.19 94 CYS A C 1
ATOM 745 O O . CYS A 1 94 ? -1.797 1.901 5.153 1.00 96.19 94 CYS A O 1
ATOM 747 N N . ASP A 1 95 ? 0.209 2.517 5.993 1.00 95.69 95 ASP A N 1
ATOM 748 C CA . ASP A 1 95 ? 0.622 3.396 4.901 1.00 95.69 95 ASP A CA 1
ATOM 749 C C . ASP A 1 95 ? 1.287 2.529 3.825 1.00 95.69 95 ASP A C 1
ATOM 751 O O . ASP A 1 95 ? 2.471 2.195 3.942 1.00 95.69 95 ASP A O 1
ATOM 755 N N . ARG A 1 96 ? 0.504 2.164 2.796 1.00 94.81 96 ARG A N 1
ATOM 756 C CA . ARG A 1 96 ? 0.775 1.131 1.772 1.00 94.81 96 ARG A CA 1
ATOM 757 C C . ARG A 1 96 ? 0.548 -0.305 2.236 1.00 94.81 96 ARG A C 1
ATOM 759 O O . ARG A 1 96 ? 0.202 -0.565 3.377 1.00 94.81 96 ARG A O 1
ATOM 766 N N . SER A 1 97 ? 0.690 -1.257 1.322 1.00 96.31 97 SER A N 1
ATOM 767 C CA . SER A 1 97 ? 0.414 -2.676 1.551 1.00 96.31 97 SER A CA 1
ATOM 768 C C . SER A 1 97 ? 1.438 -3.588 0.877 1.00 96.31 97 SER A C 1
ATOM 770 O O . SER A 1 97 ? 2.332 -3.135 0.163 1.00 96.31 97 SER A O 1
ATOM 772 N N . GLY A 1 98 ? 1.264 -4.903 1.050 1.00 96.12 98 GLY A N 1
ATOM 773 C CA . GLY A 1 98 ? 2.007 -5.912 0.292 1.00 96.12 98 GLY A CA 1
ATOM 774 C C . GLY A 1 98 ? 1.729 -5.894 -1.212 1.00 96.12 98 GLY A C 1
ATOM 775 O O . GLY A 1 98 ? 2.530 -6.413 -1.981 1.00 96.12 98 GLY A O 1
ATOM 776 N N . LEU A 1 99 ? 0.619 -5.286 -1.639 1.00 97.12 99 LEU A N 1
ATOM 777 C CA . LEU A 1 99 ? 0.254 -5.180 -3.048 1.00 97.12 99 LEU A CA 1
ATOM 778 C C . LEU A 1 99 ? 1.097 -4.125 -3.776 1.00 97.12 99 LEU A C 1
ATOM 780 O O . LEU A 1 99 ? 1.451 -4.319 -4.936 1.00 97.12 99 LEU A O 1
ATOM 784 N N . ASP A 1 100 ? 1.436 -3.027 -3.093 1.00 95.94 100 ASP A N 1
ATOM 785 C CA . ASP A 1 100 ? 2.203 -1.913 -3.653 1.00 95.94 100 ASP A CA 1
ATOM 786 C C . ASP A 1 100 ? 3.488 -2.372 -4.366 1.00 95.94 100 ASP A C 1
ATOM 788 O O . ASP A 1 100 ? 3.630 -2.065 -5.551 1.00 95.94 100 ASP A O 1
ATOM 792 N N . PRO A 1 101 ? 4.406 -3.133 -3.731 1.00 95.69 101 PRO A N 1
ATOM 793 C CA . PRO A 1 101 ? 5.627 -3.560 -4.407 1.00 95.69 101 PRO A CA 1
ATOM 794 C C . PRO A 1 101 ? 5.373 -4.477 -5.606 1.00 95.69 101 PRO A C 1
ATOM 796 O O . PRO A 1 101 ? 6.152 -4.466 -6.551 1.00 95.69 101 PRO A O 1
ATOM 799 N N . ILE A 1 102 ? 4.275 -5.236 -5.621 1.00 97.19 102 ILE A N 1
ATOM 800 C CA . ILE A 1 102 ? 3.916 -6.098 -6.756 1.00 97.19 102 ILE A CA 1
ATOM 801 C C . ILE A 1 102 ? 3.460 -5.251 -7.947 1.00 97.19 102 ILE A C 1
ATOM 803 O O . ILE A 1 102 ? 3.867 -5.511 -9.078 1.00 97.19 102 ILE A O 1
ATOM 807 N N . VAL A 1 103 ? 2.664 -4.206 -7.698 1.00 95.62 103 VAL A N 1
ATOM 808 C CA . VAL A 1 103 ? 2.261 -3.251 -8.741 1.00 95.62 103 VAL A CA 1
ATOM 809 C C . VAL A 1 103 ? 3.487 -2.546 -9.324 1.00 95.62 103 VAL A C 1
ATOM 811 O O . VAL A 1 103 ? 3.618 -2.450 -10.542 1.00 95.62 103 VAL A O 1
ATOM 814 N N . TYR A 1 104 ? 4.427 -2.113 -8.482 1.00 92.75 104 TYR A N 1
ATOM 815 C CA . TYR A 1 104 ? 5.661 -1.494 -8.971 1.00 92.75 104 TYR A CA 1
AT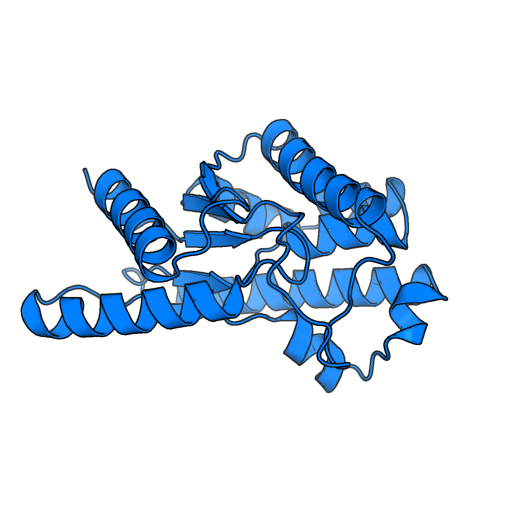OM 816 C C . TYR A 1 104 ? 6.607 -2.488 -9.652 1.00 92.75 104 TYR A C 1
ATOM 818 O O . TYR A 1 104 ? 7.281 -2.105 -10.601 1.00 92.75 104 TYR A O 1
ATOM 826 N N . ALA A 1 105 ? 6.644 -3.759 -9.246 1.00 94.69 105 ALA A N 1
ATOM 827 C CA . ALA A 1 105 ? 7.414 -4.784 -9.954 1.00 94.69 105 ALA A CA 1
ATOM 828 C C . ALA A 1 105 ? 6.849 -5.019 -11.358 1.00 94.69 105 ALA A C 1
ATOM 830 O O . ALA A 1 105 ? 7.602 -5.058 -12.330 1.00 94.69 105 ALA A O 1
ATOM 831 N N . ARG A 1 106 ? 5.518 -5.083 -11.478 1.00 93.75 106 ARG A N 1
ATOM 832 C CA . ARG A 1 106 ? 4.831 -5.150 -12.773 1.00 93.75 106 ARG A CA 1
ATOM 833 C C . ARG A 1 106 ? 5.232 -3.985 -13.672 1.00 93.75 106 ARG A C 1
ATOM 835 O O . ARG A 1 106 ? 5.516 -4.191 -14.845 1.00 93.75 106 ARG A O 1
ATOM 842 N N . TYR A 1 107 ? 5.279 -2.785 -13.099 1.00 89.69 107 TYR A N 1
ATOM 843 C CA . TYR A 1 107 ? 5.571 -1.557 -13.825 1.00 89.69 107 TYR A CA 1
ATOM 844 C C . TYR A 1 107 ? 7.049 -1.416 -14.238 1.00 89.69 107 TYR A C 1
ATOM 846 O O . TYR A 1 107 ? 7.335 -1.174 -15.406 1.00 89.69 107 TYR A O 1
ATOM 854 N N . PHE A 1 108 ? 7.996 -1.585 -13.309 1.00 88.62 108 PHE A N 1
ATOM 855 C CA . PHE A 1 108 ? 9.428 -1.368 -13.575 1.00 88.62 108 PHE A CA 1
ATOM 856 C C . PHE A 1 108 ? 10.144 -2.569 -14.200 1.00 88.62 108 PHE A C 1
ATOM 858 O O . PHE A 1 108 ? 11.243 -2.415 -14.731 1.00 88.62 108 PHE A O 1
ATOM 865 N N . VAL A 1 109 ? 9.573 -3.770 -14.088 1.00 92.81 109 VAL A N 1
ATOM 866 C CA . VAL A 1 109 ? 10.252 -5.021 -14.463 1.00 92.81 109 VAL A CA 1
ATOM 867 C C . VAL A 1 109 ? 9.441 -5.801 -15.489 1.00 92.81 109 VAL A C 1
ATOM 869 O O . VAL A 1 109 ? 9.993 -6.222 -16.502 1.00 92.81 109 VAL A O 1
ATOM 872 N N . GLY A 1 110 ? 8.143 -5.978 -15.242 1.00 93.00 110 GLY A N 1
ATOM 873 C CA . GLY A 1 110 ? 7.221 -6.645 -16.160 1.00 93.00 110 GLY A CA 1
ATOM 874 C C . GLY A 1 110 ? 6.304 -7.665 -15.484 1.00 93.00 110 GLY A C 1
ATOM 875 O O . GLY A 1 110 ? 6.410 -7.950 -14.289 1.00 93.00 110 GLY A O 1
ATOM 876 N N . GLU A 1 111 ? 5.397 -8.234 -16.280 1.00 94.31 111 GLU A N 1
ATOM 877 C CA . GLU A 1 111 ? 4.352 -9.165 -15.824 1.00 94.31 111 GLU A CA 1
ATOM 878 C C . GLU A 1 111 ? 4.912 -10.408 -15.127 1.00 94.31 111 GLU A C 1
ATOM 880 O O . GLU A 1 111 ? 4.430 -10.777 -14.057 1.00 94.31 111 GLU A O 1
ATOM 885 N N . ASP A 1 112 ? 5.963 -11.021 -15.679 1.00 95.88 112 ASP A N 1
ATOM 886 C CA . ASP A 1 112 ? 6.550 -12.249 -15.128 1.00 95.88 112 ASP A CA 1
ATOM 887 C C . ASP A 1 112 ? 7.106 -12.036 -13.714 1.00 95.88 112 ASP A C 1
ATOM 889 O O . ASP A 1 112 ? 6.968 -12.894 -12.840 1.00 95.88 112 ASP A O 1
ATOM 893 N N . ALA A 1 113 ? 7.687 -10.861 -13.459 1.00 95.19 113 ALA A N 1
ATOM 894 C CA . ALA A 1 113 ? 8.210 -10.501 -12.148 1.00 95.19 113 ALA A CA 1
ATOM 895 C C . ALA A 1 113 ? 7.081 -10.325 -11.121 1.00 95.19 113 ALA A C 1
ATOM 897 O O . ALA A 1 113 ? 7.158 -10.842 -10.005 1.00 95.19 113 ALA A O 1
ATOM 898 N N . ALA A 1 114 ? 5.998 -9.650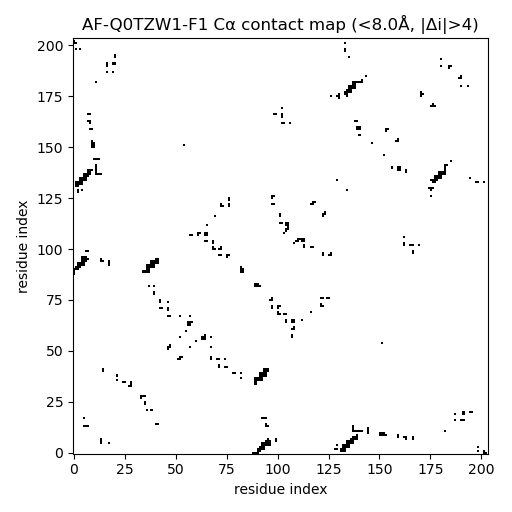 -11.511 1.00 96.19 114 ALA A N 1
ATOM 899 C CA . ALA A 1 114 ? 4.818 -9.517 -10.665 1.00 96.19 114 ALA A CA 1
ATOM 900 C C . ALA A 1 114 ? 4.157 -10.876 -10.394 1.00 96.19 114 ALA A C 1
ATOM 902 O O . ALA A 1 114 ? 3.815 -11.178 -9.250 1.00 96.19 114 ALA A O 1
ATOM 903 N N . ALA A 1 115 ? 4.031 -11.722 -11.420 1.00 96.19 115 ALA A N 1
ATOM 904 C CA . ALA A 1 115 ? 3.500 -13.075 -11.302 1.00 96.19 115 ALA A CA 1
ATOM 905 C C . ALA A 1 115 ? 4.331 -13.925 -10.329 1.00 96.19 115 ALA A C 1
ATOM 907 O O . ALA A 1 115 ? 3.762 -14.571 -9.449 1.00 96.19 115 ALA A O 1
ATOM 908 N N . ALA A 1 116 ? 5.663 -13.860 -10.411 1.00 97.00 116 ALA A N 1
ATOM 909 C CA . ALA A 1 116 ? 6.550 -14.534 -9.467 1.00 97.00 116 ALA A CA 1
ATOM 910 C C . ALA A 1 116 ? 6.303 -14.059 -8.024 1.00 97.00 116 ALA A C 1
ATOM 912 O O . ALA A 1 116 ? 6.073 -14.878 -7.129 1.00 97.00 116 ALA A O 1
ATOM 913 N N . MET A 1 117 ? 6.241 -12.743 -7.790 1.00 97.94 117 MET A N 1
ATOM 914 C CA . MET A 1 117 ? 5.960 -12.192 -6.458 1.00 97.94 117 MET A CA 1
ATOM 915 C C . MET A 1 117 ? 4.579 -12.603 -5.924 1.00 97.94 117 MET A C 1
ATOM 917 O O . MET A 1 117 ? 4.453 -12.894 -4.733 1.00 97.94 117 MET A O 1
ATOM 921 N N . LEU A 1 118 ? 3.565 -12.712 -6.789 1.00 97.38 118 LEU A N 1
ATOM 922 C CA . LEU A 1 118 ? 2.210 -13.173 -6.445 1.00 97.38 118 LEU A CA 1
ATOM 923 C C . LEU A 1 118 ? 2.130 -14.655 -6.046 1.00 97.38 118 LEU A C 1
ATOM 925 O O . LEU A 1 118 ? 1.097 -15.095 -5.532 1.00 97.38 118 LEU A O 1
ATOM 929 N N . THR A 1 119 ? 3.189 -15.428 -6.288 1.00 96.19 119 THR A N 1
ATOM 930 C CA . THR A 1 119 ? 3.317 -16.824 -5.836 1.00 96.19 119 THR A CA 1
ATOM 931 C C . THR A 1 119 ? 4.190 -16.977 -4.591 1.00 96.19 119 THR A C 1
ATOM 933 O O . THR A 1 119 ? 4.258 -18.063 -4.021 1.00 96.19 119 THR A O 1
ATOM 936 N N . SER A 1 120 ? 4.838 -15.899 -4.136 1.00 96.69 120 SER A N 1
ATOM 937 C CA . SER A 1 120 ? 5.709 -15.934 -2.961 1.00 96.69 120 SER A CA 1
ATOM 938 C C . SER A 1 120 ? 4.925 -16.148 -1.663 1.00 96.69 120 SER A C 1
ATOM 940 O O . SER A 1 120 ? 3.822 -15.624 -1.487 1.00 96.69 120 SER A O 1
ATOM 942 N N . GLU A 1 121 ? 5.530 -16.846 -0.699 1.00 94.19 121 GLU A N 1
ATOM 943 C CA . GLU A 1 121 ? 4.951 -17.021 0.643 1.00 94.19 121 GLU A CA 1
ATOM 944 C C . GLU A 1 121 ? 4.655 -15.677 1.323 1.00 94.19 121 GLU A C 1
ATOM 946 O O . GLU A 1 121 ? 3.647 -15.531 2.019 1.00 94.19 121 GLU A O 1
ATOM 951 N N . ALA A 1 122 ? 5.508 -14.675 1.073 1.00 95.19 122 ALA A N 1
ATOM 952 C CA . ALA A 1 122 ? 5.330 -13.332 1.603 1.00 95.19 122 ALA A CA 1
ATOM 953 C C . ALA A 1 122 ? 4.007 -12.716 1.149 1.00 95.19 122 ALA A C 1
ATOM 955 O O . ALA A 1 122 ? 3.240 -12.223 1.978 1.00 95.19 122 ALA A O 1
ATOM 956 N N . TRP A 1 123 ? 3.707 -12.796 -0.148 1.00 97.69 123 TRP A N 1
ATOM 957 C CA . TRP A 1 123 ? 2.441 -12.308 -0.671 1.00 97.69 123 TRP A CA 1
ATOM 958 C C . TRP A 1 123 ? 1.251 -13.130 -0.174 1.00 97.69 123 TRP A C 1
ATOM 960 O O . TRP A 1 123 ? 0.267 -12.537 0.254 1.00 97.69 123 TRP A O 1
ATOM 970 N N . LEU A 1 124 ? 1.328 -14.464 -0.159 1.00 95.44 124 LEU A N 1
ATOM 971 C CA . LEU A 1 124 ? 0.201 -15.306 0.272 1.00 95.44 124 LEU A CA 1
ATOM 972 C C . LEU A 1 124 ? -0.259 -14.977 1.704 1.00 95.44 124 LEU A C 1
ATOM 974 O O . LEU A 1 124 ? -1.461 -14.907 1.976 1.00 95.44 124 LEU A O 1
ATOM 978 N N . GLY A 1 125 ? 0.687 -14.711 2.611 1.00 93.06 125 GLY A N 1
ATOM 979 C CA . GLY A 1 125 ? 0.378 -14.267 3.972 1.00 93.06 125 GLY A CA 1
ATOM 980 C C . GLY A 1 125 ? -0.276 -12.881 4.026 1.00 93.06 125 GLY A C 1
ATOM 981 O O . GLY A 1 125 ? -1.228 -12.675 4.783 1.00 93.06 125 GLY A O 1
ATOM 982 N N . LEU A 1 126 ? 0.207 -11.939 3.213 1.00 96.81 126 LEU A N 1
ATOM 983 C CA . LEU A 1 126 ? -0.301 -10.564 3.142 1.00 96.81 126 LEU A CA 1
ATOM 984 C C . LEU A 1 126 ? -1.679 -10.488 2.469 1.00 96.81 126 LEU A C 1
ATOM 986 O O . LEU A 1 126 ? -2.583 -9.830 2.982 1.00 96.81 126 LEU A O 1
ATOM 990 N N . GLU A 1 127 ? -1.886 -11.228 1.382 1.00 97.69 127 GLU A N 1
ATOM 991 C CA . GLU A 1 127 ? -3.152 -11.311 0.653 1.00 97.69 127 GLU A CA 1
ATOM 992 C C . GLU A 1 127 ? -4.293 -11.753 1.572 1.00 97.69 127 GLU A C 1
ATOM 994 O O . GLU A 1 127 ? -5.367 -11.149 1.579 1.00 97.69 127 GLU A O 1
ATOM 999 N N . GLY A 1 128 ? -4.057 -12.785 2.388 1.00 95.19 128 GLY A N 1
ATOM 1000 C CA . GLY A 1 128 ? -5.048 -13.279 3.341 1.00 95.19 128 GLY A CA 1
ATOM 1001 C C . GLY A 1 128 ? -5.462 -12.233 4.381 1.00 95.19 128 GLY A C 1
ATOM 1002 O O . GLY A 1 128 ? -6.616 -12.231 4.816 1.00 95.19 128 GLY A O 1
ATOM 1003 N N . ARG A 1 129 ? -4.550 -11.331 4.767 1.00 95.25 129 ARG A N 1
ATOM 1004 C CA . ARG A 1 129 ? -4.831 -10.223 5.695 1.00 95.25 129 ARG A CA 1
ATOM 1005 C C . ARG A 1 129 ? -5.586 -9.098 4.992 1.00 95.25 129 ARG A C 1
ATOM 1007 O O . ARG A 1 129 ? -6.609 -8.659 5.510 1.00 95.25 129 ARG A O 1
ATOM 1014 N N . MET A 1 130 ? -5.164 -8.722 3.783 1.00 96.81 130 MET A N 1
ATOM 1015 C CA . MET A 1 130 ? -5.847 -7.709 2.971 1.00 96.81 130 MET A CA 1
ATOM 1016 C C . MET A 1 130 ? -7.290 -8.104 2.643 1.00 96.81 130 MET A C 1
ATOM 1018 O O . MET A 1 130 ? -8.187 -7.283 2.799 1.00 96.81 130 MET A O 1
ATOM 1022 N N . LYS A 1 131 ? -7.552 -9.370 2.285 1.00 96.88 131 LYS A N 1
ATOM 1023 C CA . LYS A 1 131 ? -8.916 -9.875 2.014 1.00 96.88 131 LYS A CA 1
ATOM 1024 C C . LYS A 1 131 ? -9.874 -9.742 3.198 1.00 96.88 131 LYS A C 1
ATOM 1026 O O . LYS A 1 131 ? -11.081 -9.660 3.000 1.00 96.88 131 LYS A O 1
ATOM 1031 N N . LYS A 1 132 ? -9.344 -9.766 4.422 1.00 94.75 132 LYS A N 1
ATOM 1032 C CA . LYS A 1 132 ? -10.111 -9.615 5.669 1.00 94.75 132 LYS A CA 1
ATOM 1033 C C . LYS A 1 132 ? -10.133 -8.168 6.173 1.00 94.75 132 LYS A C 1
ATOM 1035 O O . LYS A 1 132 ? -10.850 -7.878 7.131 1.00 94.75 132 LYS A O 1
ATOM 1040 N N . GLY A 1 133 ? -9.323 -7.297 5.578 1.00 95.12 133 GLY A N 1
ATOM 1041 C CA . GLY A 1 133 ? -9.162 -5.902 5.954 1.00 95.12 133 GLY A CA 1
ATOM 1042 C C . GLY A 1 133 ? -10.098 -4.958 5.206 1.00 95.12 133 GLY A C 1
ATOM 1043 O O . GLY A 1 133 ? -10.937 -5.363 4.405 1.00 95.12 133 GLY A O 1
ATOM 1044 N N . ILE A 1 134 ? -9.923 -3.675 5.493 1.00 97.38 134 ILE A N 1
ATOM 1045 C CA . ILE A 1 134 ? -10.512 -2.547 4.782 1.00 97.38 134 ILE A CA 1
ATOM 1046 C C . ILE A 1 134 ? -9.415 -2.004 3.872 1.00 97.38 134 ILE A C 1
ATOM 1048 O O . ILE A 1 134 ? -8.380 -1.552 4.359 1.00 97.38 134 ILE A O 1
ATOM 1052 N N . VAL A 1 135 ? -9.613 -2.063 2.558 1.00 98.25 135 VAL A N 1
ATOM 1053 C CA . VAL A 1 135 ? -8.644 -1.542 1.588 1.00 98.25 135 VAL A CA 1
ATOM 1054 C C . VAL A 1 135 ? -9.206 -0.282 0.949 1.00 98.25 135 VAL A C 1
ATOM 1056 O O . VAL A 1 135 ? -10.303 -0.293 0.397 1.00 98.25 135 VAL A O 1
ATOM 1059 N N . ILE A 1 136 ? -8.446 0.806 1.025 1.00 98.31 136 ILE A N 1
ATOM 1060 C CA . ILE A 1 136 ? -8.824 2.119 0.509 1.00 98.31 136 ILE A CA 1
ATOM 1061 C C . ILE A 1 136 ? -7.755 2.559 -0.485 1.00 98.31 136 ILE A C 1
ATOM 1063 O O . ILE A 1 136 ? -6.586 2.723 -0.130 1.00 98.31 136 ILE A O 1
ATOM 1067 N N . VAL A 1 137 ? -8.155 2.749 -1.738 1.00 97.44 137 VAL A N 1
ATOM 1068 C CA . VAL A 1 137 ? -7.287 3.214 -2.821 1.00 97.44 137 VAL A CA 1
ATOM 1069 C C . VAL A 1 137 ? -7.427 4.728 -2.946 1.00 97.44 137 VAL A C 1
ATOM 1071 O O . VAL A 1 137 ? -8.514 5.236 -3.205 1.00 97.44 137 VAL A O 1
ATOM 1074 N N . CYS A 1 138 ? -6.331 5.461 -2.772 1.00 95.38 138 CYS A N 1
ATOM 1075 C CA . CYS A 1 138 ? -6.269 6.876 -3.131 1.00 95.38 138 CYS A CA 1
ATOM 1076 C C . CYS A 1 138 ? -6.015 6.989 -4.635 1.00 95.38 138 CYS A C 1
ATOM 1078 O O . CYS A 1 138 ? -4.935 6.604 -5.094 1.00 95.38 138 CYS A O 1
ATOM 1080 N N . GLU A 1 139 ? -6.998 7.507 -5.366 1.00 93.31 139 GLU A N 1
ATOM 1081 C CA . GLU A 1 139 ? -6.961 7.631 -6.822 1.00 93.31 139 GLU A CA 1
ATOM 1082 C C . GLU A 1 139 ? -5.810 8.527 -7.305 1.00 93.31 139 GLU A C 1
ATOM 1084 O O . GLU A 1 139 ? -5.508 9.573 -6.723 1.00 93.31 139 GLU A O 1
ATOM 1089 N N . ALA A 1 140 ? -5.149 8.092 -8.378 1.00 89.31 140 ALA A N 1
ATOM 1090 C CA . ALA A 1 140 ? -4.108 8.852 -9.060 1.00 89.31 140 ALA A CA 1
ATOM 1091 C C . ALA A 1 140 ? -4.626 10.095 -9.800 1.00 89.31 140 ALA A C 1
ATOM 1093 O O . ALA A 1 140 ? -5.800 10.217 -10.140 1.00 89.31 140 ALA A O 1
ATO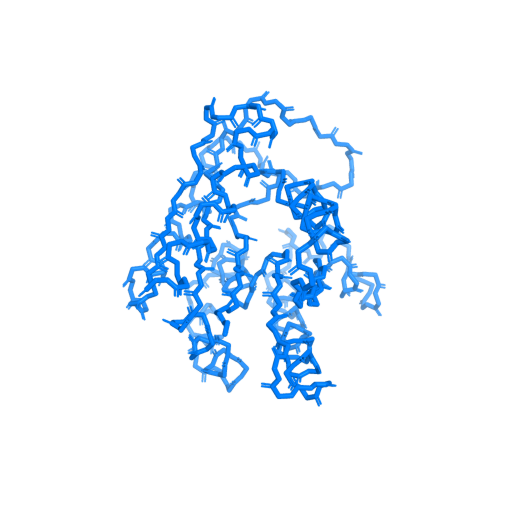M 1094 N N . GLY A 1 141 ? -3.706 11.004 -10.132 1.00 82.75 141 GLY A N 1
ATOM 1095 C CA . GLY A 1 141 ? -4.009 12.189 -10.937 1.00 82.75 141 GLY A CA 1
ATOM 1096 C C . GLY A 1 141 ? -4.360 13.426 -10.115 1.00 82.75 141 GLY A C 1
ATOM 1097 O O . GLY A 1 141 ? -5.021 14.329 -10.623 1.00 82.75 141 GLY A O 1
ATOM 1098 N N . CYS A 1 142 ? -3.932 13.476 -8.853 1.00 77.94 142 CYS A N 1
ATOM 1099 C CA . CYS A 1 142 ? -4.070 14.655 -8.010 1.00 77.94 142 CYS A CA 1
ATOM 1100 C C . CYS A 1 142 ? -3.291 15.844 -8.602 1.00 77.94 142 CYS A C 1
ATOM 1102 O O . CYS A 1 142 ? -2.088 15.754 -8.832 1.00 77.94 142 CYS A O 1
ATOM 1104 N N . THR A 1 143 ? -3.955 16.984 -8.782 1.00 71.06 143 THR A N 1
ATOM 1105 C CA . THR A 1 143 ? -3.349 18.220 -9.321 1.00 71.06 143 THR A CA 1
ATOM 1106 C C . THR A 1 143 ? -2.616 19.057 -8.269 1.00 71.06 143 THR A C 1
ATOM 1108 O O . THR A 1 143 ? -1.953 20.034 -8.599 1.00 71.06 143 THR A O 1
ATOM 1111 N N . TRP A 1 144 ? -2.733 18.683 -6.996 1.00 68.19 144 TRP A N 1
ATOM 1112 C CA . TRP A 1 144 ? -2.275 19.460 -5.842 1.00 68.19 144 TRP A CA 1
ATOM 1113 C C . TRP A 1 144 ? -0.935 18.983 -5.259 1.00 68.19 144 TRP A C 1
ATOM 1115 O O . TRP A 1 144 ? -0.456 19.543 -4.274 1.00 68.19 144 TRP A O 1
ATOM 1125 N N . LEU A 1 145 ? -0.315 17.951 -5.841 1.00 64.06 145 LEU A N 1
ATOM 1126 C CA . LEU A 1 145 ? 0.982 17.444 -5.396 1.00 64.06 145 LEU A CA 1
ATOM 1127 C C . LEU A 1 145 ? 2.124 18.004 -6.238 1.00 64.06 145 LEU A C 1
ATOM 1129 O O . LEU A 1 145 ? 2.187 17.798 -7.445 1.00 64.06 145 LEU A O 1
ATOM 1133 N N . ILE A 1 146 ? 3.040 18.684 -5.553 1.00 61.69 146 ILE A N 1
ATOM 1134 C CA . ILE A 1 146 ? 4.248 19.279 -6.121 1.00 61.69 146 ILE A CA 1
ATOM 1135 C C . ILE A 1 146 ? 5.420 18.322 -5.879 1.00 61.69 146 ILE A C 1
ATOM 1137 O O . ILE A 1 146 ? 5.533 17.745 -4.792 1.00 61.69 146 ILE A O 1
ATOM 1141 N N . ASP A 1 147 ? 6.275 18.149 -6.888 1.00 64.50 147 ASP A N 1
ATOM 1142 C CA . ASP A 1 147 ? 7.532 17.410 -6.758 1.00 64.50 147 ASP A CA 1
ATOM 1143 C C . ASP A 1 147 ? 8.450 18.114 -5.745 1.00 64.50 147 ASP A C 1
ATOM 1145 O O . ASP A 1 147 ? 8.819 19.275 -5.923 1.00 64.50 147 ASP A O 1
ATOM 1149 N N . ASP A 1 148 ? 8.793 17.417 -4.661 1.00 61.19 148 ASP A N 1
ATOM 1150 C CA . ASP A 1 148 ? 9.690 17.903 -3.610 1.00 61.19 148 ASP A CA 1
ATOM 1151 C C . ASP A 1 148 ? 11.144 17.432 -3.808 1.00 61.19 148 ASP A C 1
ATOM 1153 O O . ASP A 1 148 ? 11.982 17.613 -2.925 1.00 61.19 148 ASP A O 1
ATOM 1157 N N . GLY A 1 149 ? 11.456 16.805 -4.950 1.00 56.59 149 GLY A N 1
ATOM 1158 C CA . GLY A 1 149 ? 12.776 16.269 -5.291 1.00 56.59 149 GLY A CA 1
ATOM 1159 C C . GLY A 1 149 ? 13.127 14.968 -4.564 1.00 56.59 149 GLY A C 1
ATOM 1160 O O . GLY A 1 149 ? 14.099 14.302 -4.919 1.00 56.59 149 GLY A O 1
ATOM 1161 N N . VAL A 1 150 ? 12.324 14.561 -3.578 1.00 55.81 150 VAL A N 1
ATOM 1162 C CA . VAL A 1 150 ? 12.523 13.333 -2.800 1.00 55.81 150 VAL A CA 1
ATOM 1163 C C . VAL A 1 150 ? 11.634 12.213 -3.339 1.00 55.81 150 VAL A C 1
ATOM 1165 O O . VAL A 1 150 ? 12.059 11.059 -3.418 1.00 55.81 150 VAL A O 1
ATOM 1168 N N . ARG A 1 151 ? 10.409 12.536 -3.763 1.00 62.19 151 ARG A N 1
ATOM 1169 C CA . ARG A 1 151 ? 9.428 11.552 -4.246 1.00 62.19 151 ARG A CA 1
ATOM 1170 C C . ARG A 1 151 ? 9.754 11.040 -5.641 1.00 62.19 151 ARG A C 1
ATOM 1172 O O . ARG A 1 151 ? 10.097 11.809 -6.533 1.00 62.19 151 ARG A O 1
ATOM 1179 N N . LEU A 1 152 ? 9.573 9.735 -5.846 1.00 68.06 152 LEU A N 1
ATOM 1180 C CA . LEU A 1 152 ? 9.475 9.186 -7.193 1.00 68.06 152 LEU A CA 1
ATOM 1181 C C . LEU A 1 152 ? 8.161 9.693 -7.801 1.00 68.06 152 LEU A C 1
ATOM 1183 O O . LEU A 1 152 ? 7.086 9.225 -7.427 1.00 68.06 152 LEU A O 1
ATOM 1187 N N . MET A 1 153 ? 8.244 10.707 -8.657 1.00 70.00 153 MET A N 1
ATOM 1188 C CA . MET A 1 153 ? 7.094 11.223 -9.390 1.00 70.00 153 MET A CA 1
ATOM 1189 C C . MET A 1 153 ? 6.864 10.382 -10.648 1.00 70.00 153 MET A C 1
ATOM 1191 O O . MET A 1 153 ? 7.838 9.917 -11.245 1.00 70.00 153 MET A O 1
ATOM 1195 N N . PRO A 1 154 ? 5.601 10.164 -11.056 1.00 73.94 154 PRO A N 1
ATOM 1196 C CA . PRO A 1 154 ? 5.339 9.654 -12.397 1.00 73.94 154 PRO A CA 1
ATOM 1197 C C . PRO A 1 154 ? 5.886 10.657 -13.426 1.00 73.94 154 PRO A C 1
ATOM 1199 O O . PRO A 1 154 ? 5.868 11.864 -13.170 1.00 73.94 154 PRO A O 1
ATOM 1202 N N . LYS A 1 155 ? 6.375 10.181 -14.575 1.00 75.56 155 LYS A N 1
ATOM 1203 C CA . LYS A 1 155 ? 6.876 11.052 -15.650 1.00 75.56 155 LYS A CA 1
ATOM 1204 C C . LYS A 1 155 ? 5.754 11.909 -16.225 1.00 75.56 155 LYS A C 1
ATOM 1206 O O . LYS A 1 155 ? 5.979 13.070 -16.553 1.00 75.56 155 LYS A O 1
ATOM 1211 N N . ASP A 1 156 ? 4.553 11.344 -16.315 1.00 80.00 156 ASP A N 1
ATOM 1212 C CA . ASP A 1 156 ? 3.362 12.012 -16.821 1.00 80.00 156 ASP A CA 1
ATOM 1213 C C . ASP A 1 156 ? 2.066 11.437 -16.213 1.00 80.00 156 ASP A C 1
ATOM 1215 O O . ASP A 1 156 ? 2.065 10.537 -15.367 1.00 80.00 156 ASP A O 1
ATOM 1219 N N . MET A 1 157 ? 0.929 12.012 -16.614 1.00 83.56 157 MET A N 1
ATOM 1220 C CA . MET A 1 157 ? -0.389 11.583 -16.147 1.00 83.56 157 MET A CA 1
ATOM 1221 C C . MET A 1 157 ? -0.774 10.189 -16.661 1.00 83.56 157 MET A C 1
ATOM 1223 O O . MET A 1 157 ? -1.492 9.475 -15.965 1.00 83.56 157 MET A O 1
ATOM 1227 N N . GLU A 1 158 ? -0.300 9.784 -17.839 1.00 85.31 158 GLU A N 1
ATOM 1228 C CA . GLU A 1 158 ? -0.603 8.472 -18.415 1.00 85.31 158 GLU A CA 1
ATOM 1229 C C . GLU A 1 158 ? 0.060 7.360 -17.597 1.00 85.31 158 GLU A C 1
ATOM 1231 O O . GLU A 1 158 ? -0.611 6.414 -17.179 1.00 85.31 158 GLU A O 1
ATOM 1236 N N . GLU A 1 159 ? 1.338 7.529 -17.254 1.00 83.88 159 GLU A N 1
ATOM 1237 C CA . GLU A 1 159 ? 2.072 6.654 -16.341 1.00 83.88 159 GLU A CA 1
ATOM 1238 C C . GLU A 1 159 ? 1.361 6.542 -14.991 1.00 83.88 159 GLU A C 1
ATOM 1240 O O . GLU A 1 159 ? 1.171 5.445 -14.457 1.00 83.88 159 GLU A O 1
ATOM 1245 N N . TRP A 1 160 ? 0.924 7.675 -14.440 1.00 87.06 160 TRP A N 1
ATOM 1246 C CA . TRP A 1 160 ? 0.266 7.684 -13.142 1.00 87.06 160 TRP A CA 1
ATOM 1247 C C . TRP A 1 160 ? -1.043 6.884 -13.152 1.00 87.06 160 TRP A C 1
ATOM 1249 O O . TRP A 1 160 ? -1.298 6.088 -12.241 1.00 87.06 160 TRP A O 1
ATOM 1259 N N . MET A 1 161 ? -1.844 7.054 -14.207 1.00 89.56 161 MET A N 1
ATOM 1260 C CA . MET A 1 161 ? -3.097 6.323 -14.399 1.00 89.56 161 MET A CA 1
ATOM 1261 C C . MET A 1 161 ? -2.870 4.844 -14.741 1.00 89.56 161 MET A C 1
ATOM 1263 O O . MET A 1 161 ? -3.683 4.004 -14.350 1.00 89.56 161 MET A O 1
ATOM 1267 N N . CYS A 1 162 ? -1.763 4.494 -15.403 1.00 89.62 162 CYS A N 1
ATOM 1268 C CA . CYS A 1 162 ? -1.356 3.103 -15.613 1.00 89.62 162 CYS A CA 1
ATOM 1269 C C . CYS A 1 162 ? -1.121 2.382 -14.280 1.00 89.62 162 CYS A C 1
ATOM 1271 O O . CYS A 1 162 ? -1.651 1.291 -14.062 1.00 89.62 162 CYS A O 1
ATOM 1273 N N . VAL A 1 163 ? -0.385 3.007 -13.355 1.00 91.25 163 VAL A N 1
ATOM 1274 C CA . VAL A 1 163 ? -0.149 2.442 -12.017 1.00 91.25 163 VAL A CA 1
ATOM 1275 C C . VAL A 1 163 ? -1.463 2.310 -11.241 1.00 91.25 163 VAL A C 1
ATOM 1277 O O . VAL A 1 163 ? -1.713 1.271 -10.631 1.00 91.25 163 VAL A O 1
ATOM 1280 N N . ASP A 1 164 ? -2.334 3.321 -11.288 1.00 93.00 164 ASP A N 1
ATOM 1281 C CA . ASP A 1 164 ? -3.658 3.276 -10.647 1.00 93.00 164 ASP A CA 1
ATOM 1282 C C . ASP A 1 164 ? -4.533 2.133 -11.178 1.00 93.00 164 ASP A C 1
ATOM 1284 O O . ASP A 1 164 ? -5.106 1.362 -10.405 1.00 93.00 164 ASP A O 1
ATOM 1288 N N . THR A 1 165 ? -4.566 1.971 -12.501 1.00 93.75 165 THR A N 1
ATOM 1289 C CA . THR A 1 165 ? -5.281 0.877 -13.169 1.00 93.75 165 THR A CA 1
ATOM 1290 C C . THR A 1 165 ? -4.722 -0.472 -12.726 1.00 93.75 165 THR A C 1
ATOM 1292 O O . THR A 1 165 ? -5.486 -1.355 -12.337 1.00 93.75 165 THR A O 1
ATOM 1295 N N . ALA A 1 166 ? -3.394 -0.609 -12.658 1.00 93.94 166 ALA A N 1
ATOM 1296 C CA . ALA A 1 166 ? -2.745 -1.832 -12.196 1.00 93.94 166 ALA A CA 1
ATOM 1297 C C . ALA A 1 166 ? -3.104 -2.190 -10.741 1.00 93.94 166 ALA A C 1
ATOM 1299 O O . ALA A 1 166 ? -3.325 -3.368 -10.450 1.00 93.94 166 ALA A O 1
ATOM 1300 N N . PHE A 1 167 ? -3.228 -1.205 -9.840 1.00 96.00 167 PHE A N 1
ATOM 1301 C CA . PHE A 1 167 ? -3.750 -1.432 -8.485 1.00 96.00 167 PHE A CA 1
ATOM 1302 C C . PHE A 1 167 ? -5.171 -2.004 -8.525 1.00 96.00 167 PHE A C 1
ATOM 1304 O O . PHE A 1 167 ? -5.438 -3.045 -7.920 1.00 96.00 167 PHE A O 1
ATOM 1311 N N . ARG A 1 168 ? -6.084 -1.341 -9.245 1.00 96.44 168 ARG A N 1
ATOM 1312 C CA . ARG A 1 168 ? -7.502 -1.733 -9.306 1.00 96.44 168 ARG A CA 1
ATOM 1313 C C . ARG A 1 168 ? -7.682 -3.118 -9.915 1.00 96.44 168 ARG A C 1
ATOM 1315 O O . ARG A 1 168 ? -8.450 -3.920 -9.385 1.00 96.44 168 ARG A O 1
ATOM 1322 N N . ASP A 1 169 ? -6.975 -3.408 -10.998 1.00 95.56 169 ASP A N 1
ATOM 1323 C CA . ASP A 1 169 ? -7.070 -4.690 -11.691 1.00 95.56 169 ASP A CA 1
ATOM 1324 C C . ASP A 1 169 ? -6.542 -5.831 -10.834 1.00 95.56 169 ASP A C 1
ATOM 1326 O O . ASP A 1 169 ? -7.170 -6.892 -10.762 1.00 95.56 169 ASP A O 1
ATOM 1330 N N . LEU A 1 170 ? -5.430 -5.615 -10.127 1.00 95.88 170 LEU A N 1
ATOM 1331 C CA . LEU A 1 170 ? -4.867 -6.644 -9.267 1.00 95.88 170 LEU A CA 1
ATOM 1332 C C . LEU A 1 170 ? -5.760 -6.904 -8.045 1.00 95.88 170 LEU A C 1
ATOM 1334 O O . LEU A 1 170 ? -6.012 -8.063 -7.722 1.00 95.88 170 LEU A O 1
ATOM 1338 N N . LEU A 1 171 ? -6.324 -5.863 -7.421 1.00 97.75 171 LEU A N 1
ATOM 1339 C CA . LEU A 1 171 ? -7.304 -6.022 -6.335 1.00 97.75 171 LEU A CA 1
ATOM 1340 C C . LEU A 1 171 ? -8.520 -6.839 -6.787 1.00 97.75 171 LEU A C 1
ATOM 1342 O O . LEU A 1 171 ? -8.880 -7.816 -6.127 1.00 97.75 171 LEU A O 1
ATOM 1346 N N . LYS A 1 172 ? -9.112 -6.489 -7.940 1.00 97.44 172 LYS A N 1
ATOM 1347 C CA . LYS A 1 172 ? -10.254 -7.214 -8.523 1.00 97.44 172 LYS A CA 1
ATOM 1348 C C . LYS A 1 172 ? -9.902 -8.669 -8.817 1.00 97.44 172 LYS A C 1
ATOM 1350 O O . LYS A 1 172 ? -10.614 -9.568 -8.382 1.00 97.44 172 LYS A O 1
ATOM 1355 N N . THR A 1 173 ? -8.785 -8.902 -9.504 1.00 96.56 173 THR A N 1
ATOM 1356 C CA . THR A 1 173 ? -8.329 -10.244 -9.903 1.00 96.56 173 THR A CA 1
ATOM 1357 C C . THR A 1 173 ? -8.077 -11.138 -8.693 1.00 96.56 173 THR A C 1
ATOM 1359 O O . THR A 1 173 ? -8.368 -12.331 -8.721 1.00 96.56 173 THR A O 1
ATOM 1362 N N . ARG A 1 174 ? -7.558 -10.569 -7.601 1.00 95.94 174 ARG A N 1
ATOM 1363 C CA . ARG A 1 174 ? -7.303 -11.305 -6.359 1.00 95.94 174 ARG A CA 1
ATOM 1364 C C . ARG A 1 174 ? -8.534 -11.407 -5.458 1.00 95.94 174 ARG A C 1
ATOM 1366 O O . ARG A 1 174 ? -8.459 -12.092 -4.443 1.00 95.94 174 ARG A O 1
ATOM 1373 N N . GLY A 1 175 ? -9.662 -10.785 -5.803 1.00 97.00 175 GLY A N 1
ATOM 1374 C CA . GLY A 1 175 ? -10.873 -10.789 -4.977 1.00 97.00 175 GLY A CA 1
ATOM 1375 C C . GLY A 1 175 ? -10.700 -10.028 -3.659 1.00 97.00 175 GLY A C 1
ATOM 1376 O O . GLY A 1 175 ? -11.245 -10.431 -2.631 1.00 97.00 175 GLY A O 1
ATOM 1377 N N . ILE A 1 176 ? -9.892 -8.967 -3.665 1.00 97.81 176 ILE A N 1
ATOM 1378 C CA . ILE A 1 176 ? -9.718 -8.062 -2.528 1.00 97.81 176 ILE A CA 1
ATOM 1379 C C . ILE A 1 176 ? -10.730 -6.928 -2.686 1.00 97.81 176 ILE A C 1
ATOM 1381 O O . ILE A 1 176 ? -10.691 -6.187 -3.667 1.00 97.81 176 ILE A O 1
ATOM 1385 N N . HIS A 1 177 ? -11.639 -6.793 -1.722 1.00 97.06 177 HIS A N 1
ATOM 1386 C CA . HIS A 1 177 ? -12.606 -5.699 -1.706 1.00 97.06 177 HIS A CA 1
ATOM 1387 C C . HIS A 1 177 ? -11.900 -4.389 -1.376 1.00 97.06 177 HIS A C 1
ATOM 1389 O O . HIS A 1 177 ? -11.096 -4.338 -0.446 1.00 97.06 177 HIS A O 1
ATOM 1395 N N . PHE A 1 178 ? -12.219 -3.335 -2.122 1.00 97.88 178 PHE A N 1
ATOM 1396 C CA . PHE A 1 178 ? -11.654 -2.015 -1.898 1.00 97.88 178 PHE A CA 1
ATOM 1397 C C . PHE A 1 178 ? -12.665 -0.916 -2.192 1.00 97.88 178 PHE A C 1
ATOM 1399 O O . PHE A 1 178 ? -13.611 -1.103 -2.959 1.00 97.88 178 PHE A O 1
ATOM 1406 N N . SER A 1 179 ? -12.424 0.243 -1.597 1.00 97.56 179 SER A N 1
ATOM 1407 C CA . SER A 1 179 ? -13.106 1.489 -1.912 1.00 97.56 179 SER A CA 1
ATOM 1408 C C . SER A 1 179 ? -12.104 2.527 -2.420 1.00 97.56 179 SER A C 1
ATOM 1410 O O . SER A 1 179 ? -10.890 2.321 -2.344 1.00 97.56 179 SER A O 1
ATOM 1412 N N . ILE A 1 180 ? -12.599 3.612 -3.014 1.00 96.88 180 ILE A N 1
ATOM 1413 C CA . ILE A 1 180 ? -11.765 4.632 -3.656 1.00 96.88 180 ILE A CA 1
ATOM 1414 C C . ILE A 1 180 ? -12.032 5.983 -3.001 1.00 96.88 180 ILE A C 1
ATOM 1416 O O . ILE A 1 180 ? -13.181 6.415 -2.918 1.00 96.88 180 ILE A O 1
ATOM 1420 N N . ILE A 1 181 ? -10.958 6.659 -2.599 1.00 95.62 181 ILE A N 1
ATOM 1421 C CA . ILE A 1 181 ? -10.967 8.099 -2.344 1.00 95.62 181 ILE A CA 1
ATOM 1422 C C . ILE A 1 181 ? -10.638 8.782 -3.670 1.00 95.62 181 ILE A C 1
ATOM 1424 O O . ILE A 1 181 ? -9.554 8.560 -4.218 1.00 95.62 181 ILE A O 1
ATOM 1428 N N . SER A 1 182 ? -11.581 9.580 -4.176 1.00 93.75 182 SER A N 1
ATOM 1429 C CA . SER A 1 182 ? -11.433 10.304 -5.442 1.00 93.75 182 SER A CA 1
ATOM 1430 C C . SER A 1 182 ? -10.273 11.295 -5.379 1.00 93.75 182 SER A C 1
ATOM 1432 O O . SER A 1 182 ? -10.019 11.921 -4.346 1.00 93.75 182 SER A O 1
ATOM 1434 N N . LYS A 1 183 ? -9.595 11.479 -6.514 1.00 89.94 183 LYS A N 1
ATOM 1435 C CA . LYS A 1 183 ? -8.551 12.502 -6.674 1.00 89.94 183 LYS A CA 1
ATOM 1436 C C . LYS A 1 183 ? -9.083 13.931 -6.511 1.00 89.94 183 LYS A C 1
ATOM 1438 O O . LYS A 1 183 ? -8.296 14.827 -6.199 1.00 89.94 183 LYS A O 1
ATOM 1443 N N . ASP A 1 184 ? -10.388 14.120 -6.718 1.00 91.19 184 ASP A N 1
ATOM 1444 C CA . ASP A 1 184 ? -11.079 15.410 -6.634 1.00 91.19 184 ASP A CA 1
ATOM 1445 C C . ASP A 1 184 ? -11.433 15.781 -5.183 1.00 91.19 184 ASP A C 1
ATOM 1447 O O . ASP A 1 184 ? -11.737 16.937 -4.894 1.00 91.19 184 ASP A O 1
ATOM 1451 N N . THR A 1 185 ? -11.348 14.829 -4.245 1.00 91.50 185 THR A N 1
ATOM 1452 C CA . THR A 1 185 ? -11.495 15.087 -2.807 1.00 91.50 185 THR A CA 1
ATOM 1453 C C . THR A 1 185 ? -10.200 15.702 -2.273 1.00 91.50 185 THR A C 1
ATOM 1455 O O . THR A 1 185 ? -9.307 15.008 -1.779 1.00 91.50 185 THR A O 1
ATOM 1458 N N . THR A 1 186 ? -10.059 17.019 -2.427 1.00 88.88 186 THR A N 1
ATOM 1459 C CA . THR A 1 186 ? -8.844 17.754 -2.038 1.00 88.88 186 THR A CA 1
ATOM 1460 C C . THR A 1 186 ? -8.779 18.075 -0.548 1.00 88.88 186 THR A C 1
ATOM 1462 O O . THR A 1 186 ? -7.684 18.272 -0.022 1.00 88.88 186 THR A O 1
ATOM 1465 N N . ASP A 1 187 ? -9.926 18.145 0.132 1.00 92.50 187 ASP A N 1
ATOM 1466 C CA . ASP A 1 187 ? -9.981 18.431 1.563 1.00 92.50 187 ASP A CA 1
ATOM 1467 C C . ASP A 1 187 ? -9.487 17.229 2.383 1.00 92.50 187 ASP A C 1
ATOM 1469 O O . ASP A 1 187 ? -9.925 16.091 2.206 1.00 92.50 187 ASP A O 1
ATOM 1473 N N . LEU A 1 188 ? -8.526 17.471 3.278 1.00 92.75 188 LEU A N 1
ATOM 1474 C CA . LEU A 1 188 ? -7.933 16.408 4.085 1.00 92.75 188 LEU A CA 1
ATOM 1475 C C . LEU A 1 188 ? -8.923 15.844 5.112 1.00 92.75 188 LEU A C 1
ATOM 1477 O O . LEU A 1 188 ? -8.881 14.643 5.370 1.00 92.75 188 LEU A O 1
ATOM 1481 N N . ASN A 1 189 ? -9.802 16.673 5.680 1.00 94.56 189 ASN A N 1
ATOM 1482 C CA . ASN A 1 189 ? -10.774 16.225 6.673 1.00 94.56 189 ASN A CA 1
ATOM 1483 C C . ASN A 1 189 ? -11.837 15.340 6.023 1.00 94.56 189 ASN A C 1
ATOM 1485 O O . ASN A 1 189 ? -12.115 14.276 6.560 1.00 94.56 189 ASN A O 1
ATOM 1489 N N . GLU A 1 190 ? -12.330 15.687 4.831 1.00 95.62 190 GLU A N 1
ATOM 1490 C CA . GLU A 1 190 ? -13.256 14.827 4.074 1.00 95.62 190 GLU A CA 1
ATOM 1491 C C . GLU A 1 190 ? -12.655 13.437 3.813 1.00 95.62 190 GLU A C 1
ATOM 1493 O O . GLU A 1 190 ? -13.321 12.406 3.936 1.00 95.62 190 GLU A O 1
ATOM 1498 N N . ARG A 1 191 ? -11.355 13.379 3.497 1.00 95.56 191 ARG A N 1
ATOM 1499 C CA . ARG A 1 191 ? -10.641 12.105 3.318 1.00 95.56 191 ARG A CA 1
ATOM 1500 C C . ARG A 1 191 ? -10.489 11.334 4.628 1.00 95.56 191 ARG A C 1
ATOM 1502 O O . ARG A 1 191 ? -10.559 10.107 4.605 1.00 95.56 191 ARG A O 1
ATOM 1509 N N . VAL A 1 192 ? -10.250 12.020 5.746 1.00 95.88 192 VAL A N 1
ATOM 1510 C CA . VAL A 1 192 ? -10.185 11.400 7.081 1.00 95.88 192 VAL A CA 1
ATOM 1511 C C . VAL A 1 192 ? -11.549 10.829 7.459 1.00 95.88 192 VAL A C 1
ATOM 1513 O O . VAL A 1 192 ? -11.627 9.646 7.780 1.00 95.88 192 VAL A O 1
ATOM 1516 N N . GLU A 1 193 ? -12.618 11.614 7.321 1.00 95.12 193 GLU A N 1
ATOM 1517 C CA . GLU A 1 193 ? -13.999 11.199 7.590 1.00 95.12 193 GLU A CA 1
ATOM 1518 C C . GLU A 1 193 ? -14.391 9.973 6.761 1.00 95.12 193 GLU A C 1
ATOM 1520 O O . GLU A 1 193 ? -15.035 9.053 7.264 1.00 95.12 193 GLU A O 1
ATOM 1525 N N . TYR A 1 194 ? -13.947 9.908 5.502 1.00 96.62 194 TYR A N 1
ATOM 1526 C CA . TYR A 1 194 ? -14.144 8.736 4.654 1.00 96.62 194 TYR A CA 1
ATOM 1527 C C . TYR A 1 194 ? -13.523 7.465 5.257 1.00 96.62 194 TYR A C 1
ATOM 1529 O O . TYR A 1 194 ? -14.158 6.408 5.286 1.00 96.62 194 TYR A O 1
ATOM 1537 N N . VAL A 1 195 ? -12.279 7.554 5.742 1.00 95.56 195 VAL A N 1
ATOM 1538 C CA . VAL A 1 195 ? -11.581 6.423 6.372 1.00 95.56 195 VAL A CA 1
ATOM 1539 C C . VAL A 1 195 ? -12.250 6.047 7.695 1.00 95.56 195 VAL A C 1
ATOM 1541 O O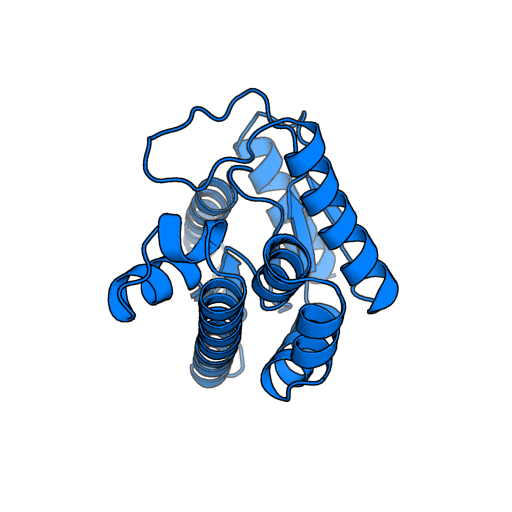 . VAL A 1 195 ? -12.469 4.863 7.947 1.00 95.56 195 VAL A O 1
ATOM 1544 N N . GLU A 1 196 ? -12.611 7.029 8.521 1.00 92.69 196 GLU A N 1
ATOM 1545 C CA . GLU A 1 196 ? -13.302 6.802 9.795 1.00 92.69 196 GLU A CA 1
ATOM 1546 C C . GLU A 1 196 ? -14.642 6.104 9.593 1.00 92.69 196 GLU A C 1
ATOM 1548 O O . GLU A 1 196 ? -14.920 5.104 10.255 1.00 92.69 196 GLU A O 1
ATOM 1553 N N . LYS A 1 197 ? -15.439 6.572 8.630 1.00 93.00 197 LYS A N 1
ATOM 1554 C CA . LYS A 1 197 ? -16.707 5.940 8.276 1.00 93.00 197 LYS A CA 1
ATOM 1555 C C . LYS A 1 197 ? -16.501 4.492 7.837 1.00 93.00 197 LYS A C 1
ATOM 1557 O O . LYS A 1 197 ? -17.198 3.611 8.323 1.00 93.00 197 LYS A O 1
ATOM 1562 N N . ALA A 1 198 ? -15.502 4.217 6.997 1.00 93.88 198 ALA A N 1
ATOM 1563 C CA . ALA A 1 198 ? -15.192 2.848 6.583 1.00 93.88 198 ALA A CA 1
ATOM 1564 C C . ALA A 1 198 ? -14.797 1.943 7.768 1.00 93.88 198 ALA A C 1
ATOM 1566 O O . ALA A 1 198 ? -15.140 0.759 7.785 1.00 93.88 198 ALA A O 1
ATOM 1567 N N . ILE A 1 199 ? -14.093 2.488 8.768 1.00 91.25 199 ILE A N 1
ATOM 1568 C CA . ILE A 1 199 ? -13.763 1.777 10.012 1.00 91.25 199 ILE A CA 1
ATOM 1569 C C . ILE A 1 199 ? -15.028 1.515 10.839 1.00 91.25 199 ILE A C 1
ATOM 1571 O O . ILE A 1 199 ? -15.213 0.396 11.314 1.00 91.25 199 ILE A O 1
ATOM 1575 N N . GLN A 1 200 ? -15.899 2.514 10.996 1.00 88.06 200 GLN A N 1
ATOM 1576 C CA . GLN A 1 200 ? -17.147 2.410 11.757 1.00 88.06 200 GLN A CA 1
ATOM 1577 C C . GLN A 1 200 ? -18.133 1.421 11.125 1.00 88.06 200 GLN A C 1
ATOM 1579 O O . GLN A 1 200 ? -18.673 0.568 11.826 1.00 88.06 200 GLN A O 1
ATOM 1584 N N . ASP A 1 201 ? -18.311 1.473 9.805 1.00 89.19 201 ASP A N 1
ATOM 1585 C CA . ASP A 1 201 ? -19.182 0.560 9.058 1.00 89.19 201 ASP A CA 1
ATOM 1586 C C . ASP A 1 201 ? -18.715 -0.900 9.191 1.00 89.19 201 ASP A C 1
ATOM 1588 O O . ASP A 1 201 ? -19.514 -1.829 9.141 1.00 89.19 201 ASP A O 1
ATOM 1592 N N . ALA A 1 202 ? -17.414 -1.127 9.397 1.00 85.44 202 ALA A N 1
ATOM 1593 C CA . ALA A 1 202 ? -16.857 -2.458 9.612 1.00 85.44 202 ALA A CA 1
ATOM 1594 C C . ALA A 1 202 ? -17.000 -2.989 11.052 1.00 85.44 202 ALA A C 1
ATOM 1596 O O . ALA A 1 202 ? -16.619 -4.141 11.296 1.00 85.44 202 ALA A O 1
ATOM 1597 N N . LEU A 1 203 ? -17.470 -2.160 11.992 1.00 74.56 203 LEU A N 1
ATOM 1598 C CA . LEU A 1 203 ? -17.768 -2.542 13.376 1.00 74.56 203 LEU A CA 1
ATOM 1599 C C . LEU A 1 203 ? -19.215 -3.018 13.573 1.00 74.56 203 LEU A C 1
ATOM 1601 O O . LEU A 1 203 ? -19.474 -3.683 14.577 1.00 74.56 203 LEU A O 1
ATOM 1605 N N . GLN A 1 204 ? -20.124 -2.659 12.660 1.00 58.50 204 GLN A N 1
ATOM 1606 C CA . GLN A 1 204 ? -21.535 -3.068 12.660 1.00 58.50 204 GLN A CA 1
ATOM 1607 C C . GLN A 1 204 ? -21.713 -4.462 12.047 1.00 58.50 204 GLN A C 1
ATOM 1609 O O . GLN A 1 204 ? -22.601 -5.191 12.541 1.00 58.50 204 GLN A O 1
#

Mean predicted aligned error: 4.98 Å

Sequence (204 aa):
MKNVYIIGAQSTGKTTLVNAVECKLEETAKNDGWQRPFIIREVARTVLKDKYFSREDISESPKRALQLQEHILAAQLRAETAATALNASNWYICDRSGLDPIVYARYFVGEDAAAAMLTSEAWLGLEGRMKKGIVIVCEAGCTWLIDDGVRLMPKDMEEWMCVDTAFRDLLKTRGIHFSIISKDTTDLNERVEYVEKAIQDALQ

Organism: Phaeosphaeria nodorum (strain SN15 / ATCC MYA-4574 / FGSC 10173) (NCBI:txid321614)

Solvent-accessible surface area (backbone atoms only — not comparable to full-atom values): 11191 Å² total; per-residue (Å²): 124,62,36,36,31,42,34,61,35,73,77,50,53,50,65,62,49,51,52,51,41,49,55,54,50,54,58,49,26,75,75,70,75,49,86,71,62,48,76,43,66,57,51,54,63,54,46,34,65,80,67,71,56,56,71,62,42,40,78,77,30,44,68,51,26,40,54,50,23,54,51,33,29,51,48,40,42,50,52,56,49,52,52,49,69,76,37,98,82,48,31,36,39,25,35,40,55,58,59,54,32,38,47,50,19,32,71,55,58,26,63,68,55,22,54,52,47,68,69,32,71,52,40,54,59,41,49,61,50,48,55,64,26,48,31,38,32,33,36,49,77,46,89,84,66,76,90,77,86,76,67,77,69,63,94,46,69,66,56,31,45,51,49,33,49,46,50,54,51,50,32,57,75,69,66,35,62,68,49,75,47,57,44,82,64,76,53,67,63,63,54,35,52,51,53,50,48,56,56,53,66,73,73,112

Radius of gyration: 16.48 Å; Cα contacts (8 Å, |Δi|>4): 295; chains: 1; bounding box: 43×36×44 Å

pLDDT: mean 88.61, std 10.4, range [53.16, 98.31]

Foldseek 3Di:
DAAEEEAAFWQLCLQVLLVVLQVVVVVVCVPPVDDHAAEAEQCLVVLCVVVVPDPCLCQPPLVSVLVSLVSSLQSQLVSVVVSCVVDVPHHHYYSHFSVLSLLSNCVRNRDVSSVVSCPDPSNVSRLVSQQRHEYEYEQWDQPPGDDPVPIPDQPDRVSRVSSRVSSVVVCVVSVRDYYYDYSVPPDSVVSSVVSVVSVVVVVD

Secondary structure (DSSP, 8-state):
---EEEE-STTSSHHHHHHHHHHHHHHHHHHH-PPPPEEE--HHHHHHHHTT--HHHHHS-HHHHHHHHHHHHHHHHHHHHHHHHT-TT--EEEES-SHHHHHHHHHHT-HHHHHHHHHSHHHHHHHHHHTTSEEEEE-S--TTPPP-SSS---SSHHHHHHHHHHHHHHHHHHT--EEEE-TT---HHHHHHHHHHHHHHTT-